Protein AF-A0A2V7XWQ1-F1 (afdb_monomer)

Secondary structure (DSSP, 8-state):
--PPPEEEEEHHHHHHHSTTS--TT-EEESSSTTSPEEEEEEEEPP--SBTTTTBPP--EE--TTTS--SS--PPPP-SS-TTTTHHHHHHHHHHH-TTS--TT---HHHHHHHHHHHHHHHHHHHHHHHHHHHHHHHHHHHHHHHHHHHHTHHHHHHHHHTT--HHHHHHHHHHHHHHHHHHHHHHHHHHHHHHHHHHHHHT--TT--------HHHHHHHHHHHHHHHHHHHHHHHHHHHHHHHHHHHHHHHHHHHHTHHHHHHHHHTT--HHHHHHHHHHHHHHHHHHHHHHHHHHHHHHHHHHHHHTTT-S---HHHHHHHHHHHHHHHHHHHHHHHHHHTT--HHHHTT--

Sequence (356 aa):
MEARPVAVVSRSLADRYWPGRDPIGRRFRLGGEDAPSLTVVGVSGDIIQHWAARKNSPTCYRPYTQDPSRDIGFALRTAGDPESMAAAARLAIAAVDPYQPAYQVRSMRDSISVSTIGLQYAAGIMAVCAALALVLAISGVYGVMSYRVSLRTLEIGVRVALGASAGDVLRLTMGQALRLTGVGLALGGALGLAAAKGLAIAAVDPYQPAYQVRSMRDSISVSTIGLQYAAGIMAVCAALALVLAISGVYGVMSYRVSLRTLEIGVRVALGASAGDVLRLTMGQALRLTGVGLALGGALGLAAAKALSAVLLGRVPFDAATFATATAALAATALVAAYVPARRALAVDPARVLRSE

Mean predicted aligned error: 13.93 Å

Nearest PDB structures (foldseek):
  6m3p-assembly2_B  TM=1.859E-01  e=1.880E+00  Mus musculus
  7rit-assembly1_B  TM=2.506E-01  e=3.975E+00  Acinetobacter baumannii
  8vp5-assembly1_B  TM=1.835E-01  e=3.386E+00  Acetivibrio thermocellus ATCC 27405

Foldseek 3Di:
DDDQAEKEWEPVLCCVPPNPDDQAQDWDADDDPPGHIYGYHYYDYFDCPDPVVSDGDTDMGGPCVNPPDPDDDDDDDDPDDQVVCLVVVQVVVCVVPVPDDPPDSDDPVVVVCVVCVLVVVLVVVVVVLVVLLVVLVVLLLCLVLVVVCVVCVVVVVVCVVVPDDPVNVVCVSVVVSCVVVVVVCVVVVVVVVVVVVVVVVVPDPPDDPPPDPDDPVRVVVVVCVSVVVSVVVVVVSVVSVLVSLLSNLLSVLLVVLVVCLLVLLVCVVVPDDLVNLLCVSLVVLLVVLVVVLVVVLVVVVVVVVVVCVVVVVPDDDDPVVSVVSSVVSSVSSSVSSNVSSVVSVVRHSVVVVPVD

pLDDT: mean 78.04, std 12.33, range [40.12, 94.69]

Radius of gyration: 33.51 Å; Cα contacts (8 Å, |Δi|>4): 217; chains: 1; bounding box: 76×51×93 Å

Solvent-accessible surface area (backbone atoms only — not comparable to full-atom values): 20679 Å² total; per-residue (Å²): 131,88,74,80,54,51,30,34,31,16,45,58,32,40,53,70,78,35,66,97,50,84,53,63,74,40,74,50,61,70,88,53,90,89,29,70,67,29,30,25,76,44,74,43,79,69,54,76,79,40,80,90,72,76,46,64,56,68,43,74,47,64,57,56,93,83,58,76,61,91,84,74,85,88,86,83,87,68,97,64,69,58,68,77,47,44,63,60,52,46,52,56,48,37,73,78,38,73,84,61,80,80,72,85,83,68,41,72,66,54,55,53,47,65,73,42,45,64,59,52,52,52,50,50,53,50,50,52,52,50,51,53,52,49,55,49,49,53,53,42,53,48,45,57,50,52,51,56,50,66,75,37,49,68,61,52,50,54,42,43,74,74,66,50,50,74,64,57,56,47,51,54,54,49,50,53,50,50,52,56,52,50,53,51,49,53,53,50,49,52,52,51,52,50,53,54,49,52,54,54,57,74,68,62,73,94,77,78,79,88,77,79,88,68,54,77,74,56,59,54,50,66,73,40,48,66,57,52,54,51,49,52,52,49,50,54,52,51,52,52,51,49,55,48,49,33,52,42,47,29,43,56,46,40,51,56,49,63,76,37,47,64,64,51,30,52,41,48,70,76,65,51,49,72,64,56,57,39,51,55,50,49,50,52,49,51,53,54,50,49,54,50,50,52,53,49,49,53,52,50,50,52,50,52,52,54,51,23,61,75,55,76,64,75,60,81,86,58,65,65,64,53,50,51,53,51,50,52,53,51,53,45,49,50,58,29,41,45,56,47,44,55,53,63,68,72,60,56,42,77,59,65,74,66,75,117

Structure (mmCIF, N/CA/C/O backbone):
data_AF-A0A2V7XWQ1-F1
#
_entry.id   AF-A0A2V7XWQ1-F1
#
loop_
_atom_site.group_PDB
_atom_site.id
_atom_site.type_symbol
_atom_site.label_atom_id
_atom_site.label_alt_id
_atom_site.label_comp_id
_atom_site.label_asym_id
_atom_site.label_entity_id
_atom_site.label_seq_id
_atom_site.pdbx_PDB_ins_code
_atom_site.Cartn_x
_atom_site.Cartn_y
_atom_site.Cartn_z
_atom_site.occupancy
_atom_site.B_iso_or_equiv
_atom_site.auth_seq_id
_atom_site.auth_comp_id
_atom_site.auth_asym_id
_atom_site.auth_atom_id
_atom_site.pdbx_PDB_model_num
ATOM 1 N N . MET A 1 1 ? 40.129 -0.633 -47.546 1.00 44.25 1 MET A N 1
ATOM 2 C CA . MET A 1 1 ? 40.313 0.687 -46.903 1.00 44.25 1 MET A CA 1
ATOM 3 C C . MET A 1 1 ? 39.845 0.558 -45.467 1.00 44.25 1 MET A C 1
ATOM 5 O O . MET A 1 1 ? 38.664 0.307 -45.269 1.00 44.25 1 MET A O 1
ATOM 9 N N . GLU A 1 2 ? 40.740 0.649 -44.485 1.00 59.16 2 GLU A N 1
ATOM 10 C CA . GLU A 1 2 ? 40.337 0.694 -43.075 1.00 59.16 2 GLU A CA 1
ATOM 11 C C . GLU A 1 2 ? 39.576 1.999 -42.818 1.00 59.16 2 GLU A C 1
ATOM 13 O O . GLU A 1 2 ? 40.103 3.100 -42.992 1.00 59.16 2 GLU A O 1
ATOM 18 N N . ALA A 1 3 ? 38.293 1.881 -42.481 1.00 76.06 3 ALA A N 1
ATOM 19 C CA . ALA A 1 3 ? 37.471 3.024 -42.120 1.00 76.06 3 ALA A CA 1
ATOM 20 C C . ALA A 1 3 ? 37.952 3.598 -40.779 1.00 76.06 3 ALA A C 1
ATOM 22 O O . ALA A 1 3 ? 38.235 2.851 -39.844 1.00 76.06 3 ALA A O 1
ATOM 23 N N . ARG A 1 4 ? 38.023 4.931 -40.666 1.00 82.75 4 ARG A N 1
ATOM 24 C CA . ARG A 1 4 ? 38.414 5.590 -39.409 1.00 82.75 4 ARG A CA 1
ATOM 25 C C . ARG A 1 4 ? 37.446 5.195 -38.278 1.00 82.75 4 ARG A C 1
ATOM 27 O O . ARG A 1 4 ? 36.237 5.255 -38.513 1.00 82.75 4 ARG A O 1
ATOM 34 N N . PRO A 1 5 ? 37.932 4.856 -37.068 1.00 88.12 5 PRO A N 1
ATOM 35 C CA . PRO A 1 5 ? 37.067 4.577 -35.924 1.00 88.12 5 PRO A CA 1
ATOM 36 C C . PRO A 1 5 ? 36.260 5.817 -35.521 1.00 88.12 5 PRO A C 1
ATOM 38 O O . PRO A 1 5 ? 36.828 6.877 -35.227 1.00 88.12 5 PRO A O 1
ATOM 41 N N . VAL A 1 6 ? 34.933 5.700 -35.510 1.00 92.94 6 VAL A N 1
ATOM 42 C CA . VAL A 1 6 ? 34.010 6.812 -35.246 1.00 92.94 6 VAL A CA 1
ATOM 43 C C . VAL A 1 6 ? 32.960 6.448 -34.204 1.00 92.94 6 VAL A C 1
ATOM 45 O O . VAL A 1 6 ? 32.597 5.285 -34.036 1.00 92.94 6 VAL A O 1
ATOM 48 N N . ALA A 1 7 ? 32.450 7.461 -33.508 1.00 92.44 7 ALA A N 1
ATOM 49 C CA . ALA A 1 7 ? 31.359 7.304 -32.557 1.00 92.44 7 ALA A CA 1
ATOM 50 C C . ALA A 1 7 ? 30.407 8.507 -32.572 1.00 92.44 7 ALA A C 1
ATOM 52 O O . ALA A 1 7 ? 30.811 9.649 -32.806 1.00 92.44 7 ALA A O 1
ATOM 53 N N . VAL A 1 8 ? 29.138 8.245 -32.271 1.00 93.44 8 VAL A N 1
ATOM 54 C CA . VAL A 1 8 ? 28.147 9.265 -31.906 1.00 93.44 8 VAL A CA 1
ATOM 55 C C . VAL A 1 8 ? 28.042 9.281 -30.386 1.00 93.44 8 VAL A C 1
ATOM 57 O O . VAL A 1 8 ? 27.969 8.224 -29.766 1.00 93.44 8 VAL A O 1
ATOM 60 N N . VAL A 1 9 ? 28.048 10.453 -29.760 1.00 92.25 9 VAL A N 1
ATOM 61 C CA . VAL A 1 9 ? 28.016 10.574 -28.291 1.00 92.25 9 VAL A CA 1
ATOM 62 C C . VAL A 1 9 ? 26.710 11.193 -27.812 1.00 92.25 9 VAL A C 1
ATOM 64 O O . VAL A 1 9 ? 26.127 12.027 -28.494 1.00 92.25 9 VAL A O 1
ATOM 67 N N . SER A 1 10 ? 26.231 10.809 -26.634 1.00 91.69 10 SER A N 1
ATOM 68 C CA . SER A 1 10 ? 25.073 11.452 -26.005 1.00 91.69 10 SER A CA 1
ATOM 69 C C . SER A 1 10 ? 25.408 12.875 -25.545 1.00 91.69 10 SER A C 1
ATOM 71 O O . SER A 1 10 ? 26.548 13.125 -25.139 1.00 91.69 10 SER A O 1
ATOM 73 N N . ARG A 1 11 ? 24.421 13.777 -25.515 1.00 89.38 11 ARG A N 1
ATOM 74 C CA . ARG A 1 11 ? 24.587 15.160 -25.033 1.00 89.38 11 ARG A CA 1
ATOM 75 C C . AR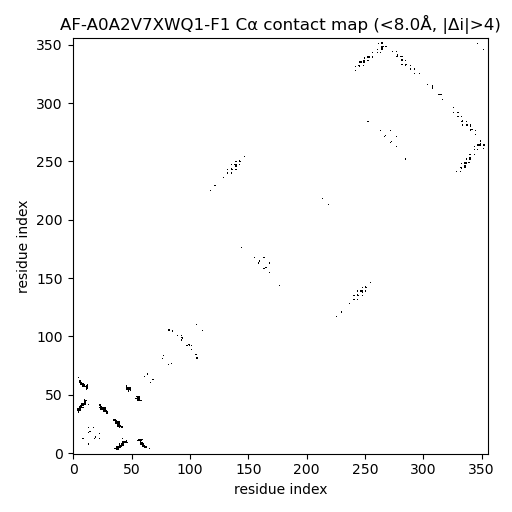G A 1 11 ? 25.214 15.237 -23.634 1.00 89.38 11 ARG A C 1
ATOM 77 O O . ARG A 1 11 ? 26.192 15.949 -23.457 1.00 89.38 11 ARG A O 1
ATOM 84 N N . SER A 1 12 ? 24.761 14.421 -22.686 1.00 87.38 12 SER A N 1
ATOM 85 C CA . SER A 1 12 ? 25.323 14.344 -21.328 1.00 87.38 12 SER A CA 1
ATOM 86 C C . SER A 1 12 ? 26.801 13.940 -21.276 1.00 87.38 12 SER A C 1
ATOM 88 O O . SER A 1 12 ? 27.533 14.376 -20.388 1.00 87.38 12 SER A O 1
ATOM 90 N N . LEU A 1 13 ? 27.266 13.121 -22.226 1.00 87.62 13 LEU A N 1
ATOM 91 C CA . LEU A 1 13 ? 28.685 12.784 -22.365 1.00 87.62 13 LEU A CA 1
ATOM 92 C C . LEU A 1 13 ? 29.461 13.983 -22.911 1.00 87.62 13 LEU A C 1
ATOM 94 O O . LEU A 1 13 ? 30.514 14.321 -22.372 1.00 87.62 13 LEU A O 1
ATOM 98 N N . ALA A 1 14 ? 28.926 14.636 -23.945 1.00 90.44 14 ALA A N 1
ATOM 99 C CA . ALA A 1 14 ? 29.539 15.817 -24.538 1.00 90.44 14 ALA A CA 1
ATOM 100 C C . ALA A 1 14 ? 29.702 16.949 -23.514 1.00 90.44 14 ALA A C 1
ATOM 102 O O . ALA A 1 14 ? 30.811 17.444 -23.333 1.00 90.44 14 ALA A O 1
ATOM 103 N N . ASP A 1 15 ? 28.642 17.272 -22.773 1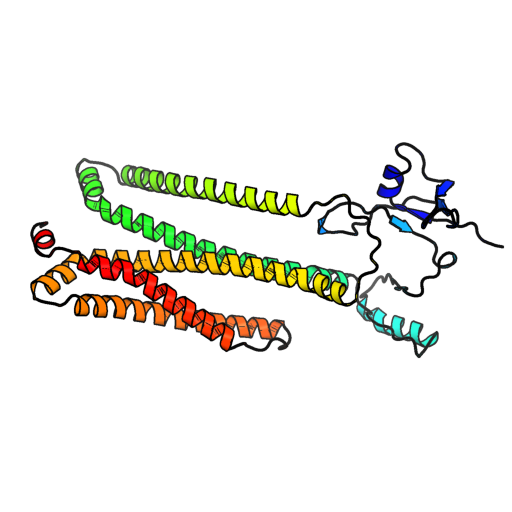.00 89.00 15 ASP A N 1
ATOM 104 C CA . ASP A 1 15 ? 28.647 18.324 -21.752 1.00 89.00 15 ASP A CA 1
ATOM 105 C C . ASP A 1 15 ? 29.628 18.020 -20.611 1.00 89.00 15 ASP A C 1
ATOM 107 O O . ASP A 1 15 ? 30.237 18.925 -20.041 1.00 89.00 15 ASP A O 1
ATOM 111 N N . ARG A 1 16 ? 29.813 16.734 -20.283 1.00 86.81 16 ARG A N 1
ATOM 112 C CA . ARG A 1 16 ? 30.710 16.300 -19.208 1.00 86.81 16 ARG A CA 1
ATOM 113 C C . ARG A 1 16 ? 32.187 16.394 -19.584 1.00 86.81 16 ARG A C 1
ATOM 115 O O . ARG A 1 16 ? 32.991 16.784 -18.742 1.00 86.81 16 ARG A O 1
ATOM 122 N N . TYR A 1 17 ? 32.555 15.988 -20.799 1.00 87.00 17 TYR A N 1
ATOM 123 C CA . TYR A 1 17 ? 33.962 15.878 -21.213 1.00 87.00 17 TYR A CA 1
ATOM 124 C C . TYR A 1 17 ? 34.447 17.046 -22.080 1.00 87.00 17 TYR A C 1
ATOM 126 O O . TYR A 1 17 ? 35.648 17.312 -22.130 1.00 87.00 17 TYR A O 1
ATOM 134 N N . TRP A 1 18 ? 33.534 17.780 -22.718 1.00 91.50 18 TRP A N 1
ATOM 135 C CA . TRP A 1 18 ? 33.829 18.960 -23.533 1.00 91.50 18 TRP A CA 1
ATOM 136 C C . TRP A 1 18 ? 32.889 20.133 -23.192 1.00 91.50 18 TRP A C 1
ATOM 138 O O . TRP A 1 18 ? 32.203 20.648 -24.076 1.00 91.50 18 TRP A O 1
ATOM 148 N N . PRO A 1 19 ? 32.856 20.601 -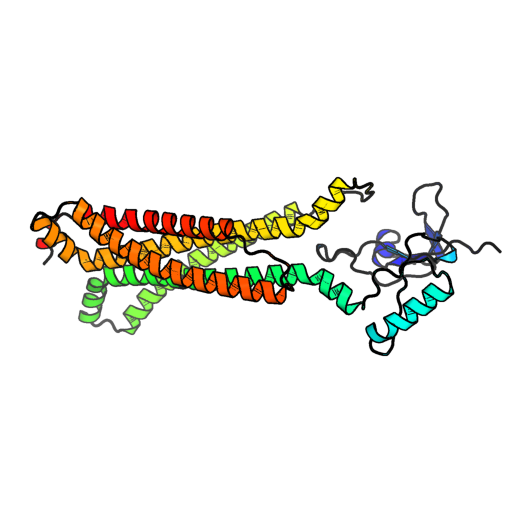21.927 1.00 88.62 19 PRO A N 1
ATOM 149 C CA . PRO A 1 19 ? 31.961 21.681 -21.520 1.00 88.62 19 PRO A CA 1
ATOM 150 C C . PRO A 1 19 ? 32.232 22.960 -22.326 1.00 88.62 19 PRO A C 1
ATOM 152 O O . PRO A 1 19 ? 33.363 23.447 -22.387 1.00 88.62 19 PRO A O 1
ATOM 155 N N . GLY A 1 20 ? 31.186 23.497 -22.961 1.00 86.50 20 GLY A N 1
ATOM 156 C CA . GLY A 1 20 ? 31.249 24.743 -23.735 1.00 86.50 20 GLY A CA 1
ATOM 157 C C . GLY A 1 20 ? 32.072 24.673 -25.028 1.00 86.50 20 GLY A C 1
ATOM 158 O O . GLY A 1 20 ? 32.411 25.718 -25.580 1.00 86.50 20 GLY A O 1
ATOM 159 N N . ARG A 1 21 ? 32.426 23.476 -25.516 1.00 89.06 21 ARG A N 1
ATOM 160 C CA . ARG A 1 21 ? 33.179 23.279 -26.768 1.00 89.06 21 ARG A CA 1
ATOM 161 C C . ARG A 1 21 ? 32.421 22.353 -27.710 1.00 89.06 21 ARG A C 1
ATOM 163 O O . ARG A 1 21 ? 31.719 21.460 -27.253 1.00 89.06 21 ARG A O 1
ATOM 170 N N . ASP A 1 22 ? 32.614 22.532 -29.017 1.00 91.06 22 ASP A N 1
ATOM 171 C CA . ASP A 1 22 ? 32.061 21.607 -30.010 1.00 91.06 22 ASP A CA 1
ATOM 172 C C . ASP A 1 22 ? 32.740 20.224 -29.878 1.00 91.06 22 ASP A C 1
ATOM 174 O O . ASP A 1 22 ? 33.974 20.132 -30.003 1.00 91.06 22 ASP A O 1
ATOM 178 N N . PRO A 1 23 ? 31.978 19.156 -29.571 1.00 90.69 23 PRO A N 1
ATOM 179 C CA . PRO A 1 23 ? 32.517 17.808 -29.461 1.00 90.69 23 PRO A CA 1
ATOM 180 C C . PRO A 1 23 ? 32.821 17.180 -30.828 1.00 90.69 23 PRO A C 1
ATOM 182 O O . PRO A 1 23 ? 33.579 16.214 -30.878 1.00 90.69 23 PRO A O 1
ATOM 185 N N . ILE A 1 24 ? 32.266 17.687 -31.936 1.00 92.81 24 ILE A N 1
ATOM 186 C CA . ILE A 1 24 ? 32.442 17.090 -33.266 1.00 92.81 24 ILE A CA 1
ATOM 187 C C . ILE A 1 24 ? 33.909 17.209 -33.718 1.00 92.81 24 ILE A C 1
ATOM 189 O O . ILE A 1 24 ? 34.577 18.222 -33.530 1.00 92.81 24 ILE A O 1
ATOM 193 N N . GLY A 1 25 ? 34.451 16.125 -34.279 1.00 90.25 25 GLY A N 1
ATOM 194 C CA . GLY A 1 25 ? 35.845 16.020 -34.719 1.00 90.25 25 GLY A CA 1
ATOM 195 C C . GLY A 1 25 ? 36.854 15.769 -33.593 1.00 90.25 25 GLY A C 1
ATOM 196 O O . GLY A 1 25 ? 38.029 15.505 -33.864 1.00 90.25 25 GLY A O 1
ATOM 197 N N . ARG A 1 26 ? 36.430 15.802 -32.323 1.00 90.75 26 ARG A N 1
ATOM 198 C CA . ARG A 1 26 ? 37.295 15.456 -31.189 1.00 90.75 26 ARG A CA 1
ATOM 199 C C . ARG A 1 26 ? 37.525 13.954 -31.116 1.00 90.75 26 ARG A C 1
ATOM 201 O O . ARG A 1 26 ? 36.712 13.152 -31.569 1.00 90.75 26 ARG A O 1
ATOM 208 N N . ARG A 1 27 ? 38.658 13.582 -30.522 1.00 89.69 27 ARG A N 1
ATOM 209 C CA . ARG A 1 27 ? 39.067 12.191 -30.341 1.00 89.69 27 ARG A CA 1
ATOM 210 C C . ARG A 1 27 ? 39.049 11.801 -28.873 1.00 89.69 27 ARG A C 1
ATOM 212 O O . ARG A 1 27 ? 39.459 12.589 -28.025 1.00 89.69 27 ARG A O 1
ATOM 219 N N . PHE A 1 28 ? 38.611 10.582 -28.592 1.00 89.12 28 PHE A N 1
ATOM 220 C CA . PHE A 1 28 ? 38.613 9.995 -27.255 1.00 89.12 28 PHE A CA 1
ATOM 221 C C . PHE A 1 28 ? 38.911 8.492 -27.325 1.00 89.12 28 PHE A C 1
ATOM 223 O O . PHE A 1 28 ? 38.964 7.918 -28.412 1.00 89.12 28 PHE A O 1
ATOM 230 N N . ARG A 1 29 ? 39.164 7.863 -26.175 1.00 86.62 29 ARG A N 1
ATOM 231 C CA . ARG A 1 29 ? 39.448 6.425 -26.052 1.00 86.62 29 ARG A CA 1
ATOM 232 C C . ARG A 1 29 ? 38.487 5.788 -25.051 1.00 86.62 29 ARG A C 1
ATOM 234 O O . ARG A 1 29 ? 38.111 6.425 -24.070 1.00 86.62 29 ARG A O 1
ATOM 241 N N . LEU A 1 30 ? 38.109 4.539 -25.305 1.00 77.06 30 LEU A N 1
ATOM 242 C CA . LEU A 1 30 ? 37.215 3.732 -24.470 1.00 77.06 30 LEU A CA 1
ATOM 243 C C . LEU A 1 30 ? 37.937 2.440 -24.079 1.00 77.06 30 LEU A C 1
ATOM 245 O O . LEU A 1 30 ? 38.151 1.599 -24.942 1.00 77.06 30 LEU A O 1
ATOM 249 N N . GLY A 1 31 ? 38.300 2.282 -22.802 1.00 70.56 31 GLY A N 1
ATOM 250 C CA . GLY A 1 31 ? 38.910 1.044 -22.286 1.00 70.56 31 GLY A CA 1
ATOM 251 C C . GLY A 1 31 ? 40.395 1.112 -21.900 1.00 70.56 31 GLY A C 1
ATOM 252 O O . GLY A 1 31 ? 40.968 0.072 -21.607 1.00 70.56 31 GLY A O 1
ATOM 253 N N . GLY A 1 32 ? 41.014 2.298 -21.863 1.00 73.00 32 GLY A N 1
ATOM 254 C CA . GLY A 1 32 ? 42.408 2.484 -21.422 1.00 73.00 32 GLY A CA 1
ATOM 255 C C . GLY A 1 32 ? 43.295 3.166 -22.469 1.00 73.00 32 GLY A C 1
ATOM 256 O O . GLY A 1 32 ? 42.791 3.690 -23.465 1.00 73.00 32 GLY A O 1
ATOM 257 N N . GLU A 1 33 ? 44.610 3.192 -22.233 1.00 73.62 33 GLU A N 1
ATOM 258 C CA . GLU A 1 33 ? 45.585 3.818 -23.145 1.00 73.62 33 GLU A CA 1
ATOM 259 C C . GLU A 1 33 ? 45.747 3.050 -24.463 1.00 73.62 33 GLU A C 1
ATOM 261 O O . GLU A 1 33 ? 45.863 3.682 -25.516 1.00 73.62 33 GLU A O 1
ATOM 266 N N . ASP A 1 34 ? 45.630 1.721 -24.416 1.00 75.19 34 ASP A N 1
ATOM 267 C CA . ASP A 1 34 ? 45.759 0.825 -25.575 1.00 75.19 34 ASP A CA 1
ATOM 268 C C . ASP A 1 34 ? 44.510 0.794 -26.471 1.00 75.19 34 ASP A C 1
ATOM 270 O O . ASP A 1 34 ? 44.501 0.176 -27.536 1.00 75.19 34 ASP A O 1
ATOM 274 N N . ALA A 1 35 ? 43.430 1.462 -26.059 1.00 79.75 35 ALA A N 1
ATOM 275 C CA . ALA A 1 35 ? 42.186 1.462 -26.809 1.00 79.75 35 ALA A CA 1
ATOM 276 C C . ALA A 1 35 ? 42.279 2.314 -28.093 1.00 79.75 35 ALA A C 1
ATOM 278 O O . ALA A 1 35 ? 42.879 3.401 -28.093 1.00 79.75 35 ALA A O 1
ATOM 279 N N . PRO A 1 36 ? 41.620 1.884 -29.187 1.00 81.50 36 PRO A N 1
ATOM 280 C CA . PRO A 1 36 ? 41.605 2.634 -30.434 1.00 81.50 36 PRO A CA 1
ATOM 281 C C . PRO A 1 36 ? 40.990 4.023 -30.231 1.00 81.50 36 PRO A C 1
ATOM 283 O O . PRO A 1 36 ? 39.987 4.204 -29.536 1.00 81.50 36 PRO A O 1
ATOM 286 N N . SER A 1 37 ? 41.608 5.030 -30.853 1.00 87.94 37 SER A N 1
ATOM 287 C CA . SER A 1 37 ? 41.130 6.409 -30.776 1.00 87.94 37 SER A CA 1
ATOM 288 C C . SER A 1 37 ? 39.904 6.601 -31.670 1.00 87.94 37 SER A C 1
ATOM 290 O O . SER A 1 37 ? 39.988 6.462 -32.888 1.00 87.94 37 SER A O 1
ATOM 292 N N . LEU A 1 38 ? 38.775 6.948 -31.055 1.00 90.88 38 LEU A N 1
ATOM 293 C CA . LEU A 1 38 ? 37.488 7.173 -31.706 1.00 90.88 38 LEU A CA 1
ATOM 294 C C . LEU A 1 38 ? 37.287 8.658 -31.976 1.00 90.88 38 LEU A C 1
ATOM 296 O O . LEU A 1 38 ? 37.510 9.484 -31.091 1.00 90.88 38 LEU A O 1
ATOM 300 N N . THR A 1 39 ? 36.827 8.996 -33.180 1.00 93.25 39 THR A N 1
ATOM 301 C CA . THR A 1 39 ? 36.470 10.374 -33.545 1.00 93.25 39 THR A CA 1
ATOM 302 C C . THR A 1 39 ? 34.970 10.593 -33.389 1.00 93.25 39 THR A C 1
ATOM 304 O O . THR A 1 39 ? 34.165 9.820 -33.910 1.00 93.25 39 THR A O 1
ATOM 307 N N . VAL A 1 40 ? 34.581 11.657 -32.692 1.00 94.00 40 VAL A N 1
ATOM 308 C CA . VAL A 1 40 ? 33.177 12.043 -32.542 1.00 94.00 40 VAL A CA 1
ATOM 309 C C . VAL A 1 40 ? 32.670 12.616 -33.862 1.00 94.00 40 VAL A C 1
ATOM 311 O O . VAL A 1 40 ? 33.191 13.617 -34.348 1.00 94.00 40 VAL A O 1
ATOM 314 N N . VAL A 1 41 ? 31.643 11.997 -34.440 1.00 94.69 41 VAL A N 1
ATOM 315 C CA . VAL A 1 41 ? 31.038 12.437 -35.716 1.00 94.69 41 VAL A CA 1
ATOM 316 C C . VAL A 1 41 ? 29.628 12.995 -35.555 1.00 94.69 41 VAL A C 1
ATOM 318 O O . VAL A 1 41 ? 29.066 13.534 -36.502 1.00 94.69 41 VAL A O 1
ATOM 321 N N . GLY A 1 42 ? 29.052 12.894 -34.358 1.00 92.94 42 GLY A N 1
ATOM 322 C CA . GLY A 1 42 ? 27.732 13.433 -34.073 1.00 92.94 42 GLY A CA 1
ATOM 323 C C . GLY A 1 42 ? 27.373 13.368 -32.596 1.00 92.94 42 GLY A C 1
ATOM 324 O O . GLY A 1 42 ? 28.012 12.661 -31.811 1.00 92.94 42 GLY A O 1
ATOM 325 N N . VAL A 1 43 ? 26.317 14.099 -32.244 1.00 92.81 43 VAL A N 1
ATOM 326 C CA . VAL A 1 43 ? 25.754 14.139 -30.893 1.00 92.81 43 VAL A CA 1
ATOM 327 C C . VAL A 1 43 ? 24.293 13.701 -30.940 1.00 92.81 43 VAL A C 1
ATOM 329 O O . VAL A 1 43 ? 23.500 14.267 -31.690 1.00 92.81 43 VAL A O 1
ATOM 332 N N . SER A 1 44 ? 23.927 12.703 -30.139 1.00 91.94 44 SER A N 1
ATOM 333 C CA . SER A 1 44 ? 22.544 12.252 -29.974 1.00 91.94 44 SER A CA 1
ATOM 334 C C . SER A 1 44 ? 21.899 12.862 -28.728 1.00 91.94 44 SER A C 1
ATOM 336 O O . SER A 1 44 ? 22.579 13.279 -27.786 1.00 91.94 44 SER A O 1
ATOM 338 N N . GLY A 1 45 ? 20.564 12.840 -28.677 1.00 86.44 45 GLY A N 1
ATOM 339 C CA . GLY A 1 45 ? 19.836 13.056 -27.425 1.00 86.44 45 GLY A CA 1
ATOM 340 C C . GLY A 1 45 ? 20.213 12.020 -26.360 1.00 86.44 45 GLY A C 1
ATOM 341 O O . GLY A 1 45 ? 20.717 10.936 -26.677 1.00 86.44 45 GLY A O 1
ATOM 342 N N . ASP A 1 46 ? 19.983 12.371 -25.099 1.00 83.56 46 ASP A N 1
ATOM 343 C CA . ASP A 1 46 ? 20.214 11.471 -23.973 1.00 83.56 46 ASP A CA 1
ATOM 344 C C . ASP A 1 46 ? 19.122 10.402 -23.873 1.00 83.56 46 ASP A C 1
ATOM 346 O O . ASP A 1 46 ? 17.948 10.663 -24.141 1.00 83.56 46 ASP A O 1
ATOM 350 N N . ILE A 1 47 ? 19.514 9.202 -23.441 1.00 73.94 47 ILE A N 1
ATOM 351 C CA . ILE A 1 47 ? 18.592 8.109 -23.130 1.00 73.94 47 ILE A CA 1
ATOM 352 C C . ILE A 1 47 ? 18.638 7.850 -21.627 1.00 73.94 47 ILE A C 1
ATOM 354 O O . ILE A 1 47 ? 19.706 7.772 -21.016 1.00 73.94 47 ILE A O 1
ATOM 358 N N . ILE A 1 48 ? 17.462 7.688 -21.026 1.00 65.81 48 ILE A N 1
ATOM 359 C CA . ILE A 1 48 ? 17.333 7.326 -19.616 1.00 65.81 48 ILE A CA 1
ATOM 360 C C . ILE A 1 48 ? 17.627 5.829 -19.485 1.00 65.81 48 ILE A C 1
ATOM 362 O O . ILE A 1 48 ? 16.750 4.995 -19.690 1.00 65.81 48 ILE A O 1
ATOM 366 N N . GLN A 1 49 ? 18.867 5.482 -19.144 1.00 60.22 49 GLN A N 1
ATOM 367 C CA . GLN A 1 49 ? 19.253 4.092 -18.867 1.00 60.22 49 GLN A CA 1
ATOM 368 C C . GLN A 1 49 ? 18.888 3.646 -17.445 1.00 60.22 49 GLN A C 1
ATOM 370 O O . GLN A 1 49 ? 18.673 2.458 -17.205 1.00 60.22 49 GLN A O 1
ATOM 375 N N . HIS A 1 50 ? 18.810 4.572 -16.486 1.00 59.94 50 HIS A N 1
ATOM 376 C CA . HIS A 1 50 ? 18.445 4.280 -15.098 1.00 59.94 50 HIS A CA 1
ATOM 377 C C . HIS A 1 50 ? 17.216 5.087 -14.690 1.00 59.94 50 HIS A C 1
ATOM 379 O O . HIS A 1 50 ? 17.303 6.247 -14.284 1.00 59.94 50 HIS A O 1
ATOM 385 N N . TRP A 1 51 ? 16.055 4.439 -14.790 1.00 54.16 51 TRP A N 1
ATOM 386 C CA . TRP A 1 51 ? 14.751 5.039 -14.506 1.00 54.16 51 TRP A CA 1
ATOM 387 C C . TRP A 1 51 ? 14.643 5.584 -13.072 1.00 54.16 51 TRP A C 1
ATOM 389 O O . TRP A 1 51 ? 14.026 6.628 -12.869 1.00 54.16 51 TRP A O 1
ATOM 399 N N . ALA A 1 52 ? 15.286 4.929 -12.098 1.00 52.59 52 ALA A N 1
ATOM 400 C CA . ALA A 1 52 ? 15.240 5.317 -10.688 1.00 52.59 52 ALA A CA 1
ATOM 401 C C . ALA A 1 52 ? 16.026 6.607 -10.387 1.00 52.59 52 ALA A C 1
ATOM 403 O O . ALA A 1 52 ? 15.609 7.399 -9.549 1.00 52.59 52 ALA A O 1
ATOM 404 N N . ALA A 1 53 ? 17.135 6.847 -11.092 1.00 57.84 53 ALA A N 1
ATOM 405 C CA . ALA A 1 53 ? 17.996 8.004 -10.846 1.00 57.84 53 ALA A CA 1
ATOM 406 C C . ALA A 1 53 ? 17.629 9.232 -11.698 1.00 57.84 53 ALA A C 1
ATOM 408 O O . ALA A 1 53 ? 18.157 10.311 -11.439 1.00 57.84 53 ALA A O 1
ATOM 409 N N . ARG A 1 54 ? 16.785 9.074 -12.739 1.00 57.28 54 ARG A N 1
ATOM 410 C CA . ARG A 1 54 ? 16.472 10.110 -13.757 1.00 57.28 54 ARG A CA 1
ATOM 411 C C . ARG A 1 54 ? 17.707 10.879 -14.258 1.00 57.28 54 ARG A C 1
ATOM 413 O O . ARG A 1 54 ? 17.608 12.023 -14.694 1.00 57.28 54 ARG A O 1
ATOM 420 N N . LYS A 1 55 ? 18.880 10.253 -14.188 1.00 62.59 55 LYS A N 1
ATOM 421 C CA . LYS A 1 55 ? 20.151 10.849 -14.577 1.00 62.59 55 LYS A CA 1
ATOM 422 C C . LYS A 1 55 ? 20.535 10.277 -15.928 1.00 62.59 55 LYS A C 1
ATOM 424 O O . LYS A 1 55 ? 20.468 9.065 -16.131 1.00 62.59 55 LYS A O 1
ATOM 429 N N . ASN A 1 56 ? 20.917 11.160 -16.839 1.00 67.81 56 ASN A N 1
ATOM 430 C CA . ASN A 1 56 ? 21.399 10.760 -18.150 1.00 67.81 56 ASN A CA 1
ATOM 431 C C . ASN A 1 56 ? 22.752 10.068 -17.970 1.00 67.81 56 ASN A C 1
ATOM 433 O O . ASN A 1 56 ? 23.673 10.632 -17.370 1.00 67.81 56 ASN A O 1
ATOM 437 N N . SER A 1 57 ? 22.844 8.827 -18.440 1.00 68.94 57 SER A N 1
ATOM 438 C CA . SER A 1 57 ? 24.097 8.081 -18.441 1.00 68.94 57 SER A CA 1
ATOM 439 C C . SER A 1 57 ? 24.914 8.503 -19.662 1.00 68.94 57 SER A C 1
ATOM 441 O O . SER A 1 57 ? 24.397 8.407 -20.780 1.00 68.94 57 SER A O 1
ATOM 443 N N . PRO A 1 58 ? 26.178 8.934 -19.488 1.00 81.56 58 PRO A N 1
ATOM 444 C CA . PRO A 1 58 ? 27.065 9.207 -20.611 1.00 81.56 58 PRO A CA 1
ATOM 445 C C . PRO A 1 58 ? 27.160 7.970 -21.509 1.00 81.56 58 PRO A C 1
ATOM 447 O O . PRO A 1 58 ? 27.664 6.932 -21.087 1.00 81.56 58 PRO A O 1
ATOM 450 N N . THR A 1 59 ? 26.651 8.075 -22.735 1.00 84.19 59 THR A N 1
ATOM 451 C CA . THR A 1 59 ? 26.532 6.956 -23.676 1.00 84.19 59 THR A CA 1
ATOM 452 C C . THR A 1 59 ? 27.251 7.290 -24.980 1.00 84.19 59 THR A C 1
ATOM 454 O O . THR A 1 59 ? 27.253 8.437 -25.430 1.00 84.19 59 THR A O 1
ATOM 457 N N . CYS A 1 60 ? 27.850 6.285 -25.613 1.00 88.12 60 CYS A N 1
ATOM 458 C CA . CYS A 1 60 ? 28.388 6.393 -26.965 1.00 88.12 60 CYS A CA 1
ATOM 459 C C . CYS A 1 60 ? 27.820 5.276 -27.846 1.00 88.12 60 CYS A C 1
ATOM 461 O O . CYS A 1 60 ? 27.578 4.165 -27.374 1.00 88.12 60 CYS A O 1
ATOM 463 N N . TYR A 1 61 ? 27.623 5.577 -29.123 1.00 89.25 61 TYR A N 1
ATOM 464 C CA . TYR A 1 61 ? 27.140 4.662 -30.145 1.00 89.25 61 TYR A CA 1
ATOM 465 C C . TYR A 1 61 ? 28.245 4.467 -31.170 1.00 89.25 61 TYR A C 1
ATOM 467 O O . TYR A 1 61 ? 28.787 5.439 -31.703 1.00 89.25 61 TYR A O 1
ATOM 475 N N . ARG A 1 62 ? 28.572 3.208 -31.445 1.00 89.62 62 ARG A N 1
ATOM 476 C CA . ARG A 1 62 ? 29.593 2.820 -32.416 1.00 89.62 62 ARG A CA 1
ATOM 477 C C . ARG A 1 62 ? 28.937 2.051 -33.561 1.00 89.62 62 ARG A C 1
ATOM 479 O O . ARG A 1 62 ? 27.983 1.311 -33.310 1.00 89.62 62 ARG A O 1
ATOM 486 N N . PRO A 1 63 ? 29.409 2.213 -34.807 1.00 89.44 63 PRO A N 1
ATOM 487 C CA . PRO A 1 63 ? 28.954 1.376 -35.906 1.00 89.44 63 PRO A CA 1
ATOM 488 C C . PRO A 1 63 ? 29.278 -0.095 -35.629 1.00 89.44 63 PRO A C 1
ATOM 490 O O . PRO A 1 63 ? 30.412 -0.422 -35.283 1.00 89.44 63 PRO A O 1
ATOM 493 N N . TYR A 1 64 ? 28.307 -0.984 -35.845 1.00 86.00 64 TYR A N 1
ATOM 494 C CA . TYR A 1 64 ? 28.490 -2.428 -35.651 1.00 86.00 64 TYR A CA 1
ATOM 495 C C . TYR A 1 64 ? 29.662 -2.997 -36.468 1.00 86.00 64 TYR A C 1
ATOM 497 O O . TYR A 1 64 ? 30.383 -3.871 -36.007 1.00 86.00 64 TYR A O 1
ATOM 505 N N . THR A 1 65 ? 29.905 -2.456 -37.663 1.00 87.44 65 THR A N 1
ATOM 506 C CA . THR A 1 65 ? 31.012 -2.875 -38.534 1.00 87.44 65 THR A CA 1
ATOM 507 C C . THR A 1 65 ? 32.401 -2.549 -37.979 1.00 87.44 65 THR A C 1
ATOM 509 O O . THR A 1 65 ? 33.376 -3.130 -38.441 1.00 87.44 65 THR A O 1
ATOM 512 N N . GLN A 1 66 ? 32.508 -1.624 -37.018 1.00 86.00 66 GLN A N 1
ATOM 513 C CA . GLN A 1 66 ? 33.771 -1.240 -36.373 1.00 86.00 66 GLN A CA 1
ATOM 514 C C . GLN A 1 66 ? 33.960 -1.898 -35.003 1.00 86.00 66 GLN A C 1
ATOM 516 O O . GLN A 1 66 ? 35.087 -2.004 -34.531 1.00 86.00 66 GLN A O 1
ATOM 521 N N . ASP A 1 67 ? 32.868 -2.321 -34.369 1.00 83.19 67 ASP A N 1
ATOM 522 C CA . ASP A 1 67 ? 32.876 -3.026 -33.091 1.00 83.19 67 ASP A CA 1
ATOM 523 C C . ASP A 1 67 ? 31.805 -4.125 -33.086 1.00 83.19 67 ASP A C 1
ATOM 525 O O . ASP A 1 67 ? 30.706 -3.938 -32.552 1.00 83.19 67 ASP A O 1
ATOM 529 N N . PRO A 1 68 ? 32.079 -5.263 -33.742 1.00 82.44 68 PRO A N 1
ATOM 530 C CA . PRO A 1 68 ? 31.122 -6.351 -33.801 1.00 82.44 68 PRO A CA 1
ATOM 531 C C . PRO A 1 68 ? 31.006 -7.026 -32.428 1.00 82.44 68 PRO A C 1
ATOM 533 O O . PRO A 1 68 ? 31.938 -7.669 -31.946 1.00 82.44 68 PRO A O 1
ATOM 536 N N . SER A 1 69 ? 29.830 -6.910 -31.810 1.00 78.56 69 SER A N 1
ATOM 537 C CA . SER A 1 69 ? 29.462 -7.661 -30.605 1.00 78.56 69 SER A CA 1
ATOM 538 C C . SER A 1 69 ? 28.814 -8.997 -30.976 1.00 78.56 69 SER A C 1
ATOM 540 O O . SER A 1 69 ? 28.033 -9.070 -31.929 1.00 78.56 69 SER A O 1
ATOM 542 N N . ARG A 1 70 ? 29.108 -10.047 -30.197 1.00 73.62 70 ARG A N 1
ATOM 543 C CA . ARG A 1 70 ? 28.415 -11.347 -30.286 1.00 73.62 70 ARG A CA 1
ATOM 544 C C . ARG A 1 70 ? 27.012 -11.297 -29.675 1.00 73.62 70 ARG A C 1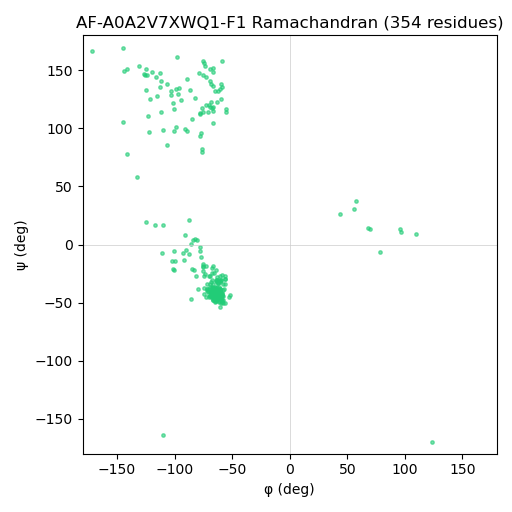
ATOM 546 O O . ARG A 1 70 ? 26.135 -12.024 -30.123 1.00 73.62 70 ARG A O 1
ATOM 553 N N . ASP A 1 71 ? 26.796 -10.404 -28.710 1.00 71.44 71 ASP A N 1
ATOM 554 C CA . ASP A 1 71 ? 25.473 -10.075 -28.183 1.00 71.44 71 ASP A CA 1
ATOM 555 C C . ASP A 1 71 ? 24.879 -8.938 -29.018 1.00 71.44 71 ASP A C 1
ATOM 557 O O . ASP A 1 71 ? 25.210 -7.765 -28.812 1.00 71.44 71 ASP A O 1
ATOM 561 N N . ILE A 1 72 ? 24.027 -9.285 -29.987 1.00 74.69 72 ILE A N 1
ATOM 562 C CA . ILE A 1 72 ? 23.313 -8.325 -30.834 1.00 74.69 72 ILE A CA 1
ATOM 563 C C . ILE A 1 72 ? 21.805 -8.555 -30.779 1.00 74.69 72 ILE A C 1
ATOM 565 O O . ILE A 1 72 ? 21.312 -9.672 -30.908 1.00 74.69 72 ILE A O 1
ATOM 569 N N . GLY A 1 73 ? 21.066 -7.463 -30.591 1.00 80.94 73 GLY A N 1
ATOM 570 C CA . GLY A 1 73 ? 19.618 -7.425 -30.748 1.00 80.94 73 GLY A CA 1
ATOM 571 C C . GLY A 1 73 ? 19.250 -6.688 -32.029 1.00 80.94 73 GLY A C 1
ATOM 572 O O . GLY A 1 73 ? 19.820 -5.639 -32.332 1.00 80.94 73 GLY A O 1
ATOM 573 N N . PHE A 1 74 ? 18.271 -7.208 -32.764 1.00 82.69 74 PHE A N 1
ATOM 574 C CA . PHE A 1 74 ? 17.709 -6.520 -33.923 1.00 82.69 74 PHE A CA 1
ATOM 575 C C . PHE A 1 74 ? 16.470 -5.730 -33.508 1.00 82.69 74 PHE A C 1
ATOM 577 O O . PHE A 1 74 ? 15.519 -6.285 -32.959 1.00 82.69 74 PHE A O 1
ATOM 584 N N . ALA A 1 75 ? 16.470 -4.429 -33.792 1.00 86.25 75 ALA A N 1
ATOM 585 C CA . ALA A 1 75 ? 15.299 -3.580 -33.630 1.00 86.25 75 ALA A CA 1
ATOM 586 C C . ALA A 1 75 ? 14.632 -3.376 -34.993 1.00 86.25 75 ALA A C 1
ATOM 588 O O . ALA A 1 75 ? 15.221 -2.779 -35.894 1.00 86.25 75 ALA A O 1
ATOM 589 N N . LEU A 1 76 ? 13.396 -3.854 -35.139 1.00 85.81 76 LEU A N 1
ATOM 590 C CA . LEU A 1 76 ? 12.592 -3.651 -36.340 1.00 85.81 76 LEU A CA 1
ATOM 591 C C . LEU A 1 76 ? 11.547 -2.568 -36.070 1.00 85.81 76 LEU A C 1
ATOM 593 O O . LEU A 1 76 ? 10.802 -2.637 -35.093 1.00 85.81 76 LEU A O 1
ATOM 597 N N . ARG A 1 77 ? 11.484 -1.562 -36.945 1.00 88.50 77 ARG A N 1
ATOM 598 C CA . ARG A 1 77 ? 10.427 -0.546 -36.933 1.00 88.50 77 ARG A CA 1
ATOM 599 C C . ARG A 1 77 ? 9.410 -0.886 -38.015 1.00 88.50 77 ARG A C 1
ATOM 601 O O . ARG A 1 77 ? 9.763 -0.952 -39.187 1.00 88.50 77 ARG A O 1
ATOM 608 N N . THR A 1 78 ? 8.157 -1.061 -37.618 1.00 88.19 78 THR A N 1
ATOM 609 C CA . THR A 1 78 ? 7.049 -1.456 -38.496 1.00 88.19 78 THR A CA 1
ATOM 610 C C . THR A 1 78 ? 5.971 -0.372 -38.490 1.00 88.19 78 THR A C 1
ATOM 612 O O . THR A 1 78 ? 5.801 0.325 -37.490 1.00 88.19 78 THR A O 1
ATOM 615 N N . ALA A 1 79 ? 5.253 -0.199 -39.604 1.00 85.69 79 ALA A N 1
ATOM 616 C CA . ALA A 1 79 ? 4.135 0.751 -39.690 1.00 85.69 79 ALA A CA 1
ATOM 617 C C . ALA A 1 79 ? 2.800 0.161 -39.184 1.00 85.69 79 ALA A C 1
ATOM 619 O O . ALA A 1 79 ? 1.898 0.914 -38.831 1.00 85.69 79 ALA A O 1
ATOM 620 N N . GLY A 1 80 ? 2.684 -1.173 -39.142 1.00 84.50 80 GLY A N 1
ATOM 621 C CA . GLY A 1 80 ? 1.526 -1.909 -38.624 1.00 84.50 80 GLY A CA 1
ATOM 622 C C . GLY A 1 80 ? 1.817 -2.641 -37.312 1.00 84.50 80 GLY A C 1
ATOM 623 O O . GLY A 1 80 ? 2.825 -2.370 -36.654 1.00 84.50 80 GLY A O 1
ATOM 624 N N . ASP A 1 81 ? 0.938 -3.582 -36.959 1.00 83.75 81 ASP A N 1
ATOM 625 C CA . ASP A 1 81 ? 1.046 -4.385 -35.738 1.00 83.75 81 ASP A CA 1
ATOM 626 C C . ASP A 1 81 ? 2.409 -5.113 -35.645 1.00 83.75 81 ASP A C 1
ATOM 628 O O . ASP A 1 81 ? 2.712 -5.949 -36.504 1.00 83.75 81 ASP A O 1
ATOM 632 N N . PRO A 1 82 ? 3.251 -4.813 -34.635 1.00 82.88 82 PRO A N 1
ATOM 633 C CA . PRO A 1 82 ? 4.575 -5.417 -34.498 1.00 82.88 82 PRO A CA 1
ATOM 634 C C . PRO A 1 82 ? 4.544 -6.939 -34.325 1.00 82.88 82 PRO A C 1
ATOM 636 O O . PRO A 1 82 ? 5.483 -7.613 -34.751 1.00 82.88 82 PRO A O 1
ATOM 639 N N . GLU A 1 83 ? 3.486 -7.490 -33.720 1.00 82.94 83 GLU A N 1
ATOM 640 C CA . GLU A 1 83 ? 3.375 -8.937 -33.504 1.00 82.94 83 GLU A CA 1
ATOM 641 C C . GLU A 1 83 ? 3.170 -9.694 -34.819 1.00 82.94 83 GLU A C 1
ATOM 643 O O . GLU A 1 83 ? 3.789 -10.741 -35.029 1.00 82.94 83 GLU A O 1
ATOM 648 N N . SER A 1 84 ? 2.410 -9.119 -35.755 1.00 86.00 84 SER A N 1
ATOM 649 C CA . SER A 1 84 ? 2.222 -9.684 -37.099 1.00 86.00 84 SER A CA 1
ATOM 650 C C . SER A 1 84 ? 3.533 -9.870 -37.883 1.00 86.00 84 SER A C 1
ATOM 652 O O . SER A 1 84 ? 3.643 -10.766 -38.721 1.00 86.00 84 SER A O 1
ATOM 654 N N . MET A 1 85 ? 4.566 -9.075 -37.580 1.00 86.19 85 MET A N 1
ATOM 655 C CA . MET A 1 85 ? 5.877 -9.137 -38.239 1.00 86.19 85 MET A CA 1
ATOM 656 C C . MET A 1 85 ? 6.839 -10.138 -37.590 1.00 86.19 85 MET A C 1
ATOM 658 O O . MET A 1 85 ? 7.888 -10.441 -38.162 1.00 86.19 85 MET A O 1
ATOM 662 N N . ALA A 1 86 ? 6.487 -10.707 -36.434 1.00 83.25 86 ALA A N 1
ATOM 663 C CA . ALA A 1 86 ? 7.345 -11.643 -35.716 1.00 83.25 86 ALA A CA 1
ATOM 664 C C . ALA A 1 86 ? 7.644 -12.910 -36.533 1.00 83.25 86 ALA A C 1
ATOM 666 O O . ALA A 1 86 ? 8.784 -13.371 -36.564 1.00 83.25 86 ALA A O 1
ATOM 667 N N . ALA A 1 87 ? 6.637 -13.473 -37.208 1.00 85.00 87 ALA A N 1
ATOM 668 C CA . ALA A 1 87 ? 6.809 -14.671 -38.031 1.00 85.00 87 ALA A CA 1
ATOM 669 C C . ALA A 1 87 ? 7.735 -14.409 -39.229 1.00 85.00 87 ALA A C 1
ATOM 671 O O . ALA A 1 87 ? 8.672 -15.172 -39.459 1.00 85.00 87 ALA A O 1
ATOM 672 N N . ALA A 1 88 ? 7.524 -13.293 -39.933 1.00 86.44 88 ALA A N 1
ATOM 673 C CA . ALA A 1 88 ? 8.359 -12.887 -41.060 1.00 86.44 88 ALA A CA 1
ATOM 674 C C . ALA A 1 88 ? 9.818 -12.642 -40.636 1.00 86.44 88 ALA A C 1
ATOM 676 O O . ALA A 1 88 ? 10.740 -13.118 -41.294 1.00 86.44 88 ALA A O 1
ATOM 677 N N . ALA A 1 89 ? 10.034 -11.976 -39.497 1.00 85.94 89 ALA A N 1
ATOM 678 C CA . ALA A 1 89 ? 11.372 -11.757 -38.952 1.00 85.94 89 ALA A CA 1
ATOM 679 C C . ALA A 1 89 ? 12.079 -13.076 -38.588 1.00 85.94 89 ALA A C 1
ATOM 681 O O . ALA A 1 89 ? 13.254 -13.247 -38.904 1.00 85.94 89 ALA A O 1
ATOM 682 N N . ARG A 1 90 ? 11.369 -14.038 -37.976 1.00 84.44 90 ARG A N 1
ATOM 683 C CA . ARG A 1 90 ? 11.930 -15.368 -37.666 1.00 84.44 90 ARG A CA 1
ATOM 684 C C . ARG A 1 90 ? 12.330 -16.132 -38.923 1.00 84.44 90 ARG A C 1
ATOM 686 O O . ARG A 1 90 ? 13.403 -16.721 -38.940 1.00 84.44 90 ARG A O 1
ATOM 693 N N . LEU A 1 91 ? 11.495 -16.101 -39.963 1.00 87.38 91 LEU A N 1
ATOM 694 C CA . LEU A 1 91 ? 11.808 -16.741 -41.242 1.00 87.38 91 LEU A CA 1
ATOM 695 C C . LEU A 1 91 ? 13.037 -16.109 -41.906 1.00 87.38 91 LEU A C 1
ATOM 697 O O . LEU A 1 91 ? 13.884 -16.834 -42.415 1.00 87.38 91 LEU A O 1
ATOM 701 N N . ALA A 1 92 ? 13.173 -14.781 -41.851 1.00 87.88 92 ALA A N 1
ATOM 702 C CA . ALA A 1 92 ? 14.346 -14.089 -42.382 1.00 87.88 92 ALA A CA 1
ATOM 703 C C . ALA A 1 92 ? 15.642 -14.467 -41.643 1.00 87.88 92 ALA A C 1
ATOM 705 O O . ALA A 1 92 ? 16.674 -14.649 -42.282 1.00 87.88 92 ALA A O 1
ATOM 706 N N . ILE A 1 93 ? 15.592 -14.633 -40.316 1.00 86.19 93 ILE A N 1
ATOM 707 C CA . ILE A 1 93 ? 16.738 -15.109 -39.522 1.00 86.19 93 ILE A CA 1
ATOM 708 C C . ILE A 1 93 ? 17.069 -16.562 -39.883 1.00 86.19 93 ILE A C 1
ATOM 710 O O . ILE A 1 93 ? 18.221 -16.871 -40.174 1.00 86.19 93 ILE A O 1
ATOM 714 N N . ALA A 1 94 ? 16.054 -17.431 -39.933 1.00 86.69 94 ALA A N 1
ATOM 715 C CA . ALA A 1 94 ? 16.224 -18.846 -40.258 1.00 86.69 94 ALA A CA 1
ATOM 716 C C . ALA A 1 94 ? 16.762 -19.079 -41.681 1.00 86.69 94 ALA A C 1
ATOM 718 O O . ALA A 1 94 ? 17.426 -20.080 -41.925 1.00 86.69 94 ALA A O 1
ATOM 719 N N . ALA A 1 95 ? 16.498 -18.162 -42.618 1.00 91.31 95 ALA A N 1
ATOM 720 C CA . ALA A 1 95 ? 17.048 -18.219 -43.971 1.00 91.31 95 ALA A CA 1
ATOM 721 C C . ALA A 1 95 ? 18.564 -17.952 -44.018 1.00 91.31 95 ALA A C 1
ATOM 723 O O . ALA A 1 95 ? 19.232 -18.425 -44.934 1.00 91.31 95 ALA A O 1
ATOM 724 N N . VAL A 1 96 ? 19.100 -17.195 -43.055 1.00 89.19 96 VAL A N 1
ATOM 725 C CA . VAL A 1 96 ? 20.543 -16.938 -42.926 1.00 89.19 96 VAL A CA 1
ATOM 726 C C . VAL A 1 96 ? 21.216 -18.058 -42.135 1.00 89.19 96 VAL A C 1
ATOM 728 O O . VAL A 1 96 ? 22.244 -18.573 -42.566 1.00 89.19 96 VAL A O 1
ATOM 731 N N . ASP A 1 97 ? 20.630 -18.440 -40.999 1.00 87.75 97 ASP A N 1
ATOM 732 C CA . ASP A 1 97 ? 21.106 -19.536 -40.154 1.00 87.75 97 ASP A CA 1
ATOM 733 C C . ASP A 1 97 ? 19.914 -20.283 -39.516 1.00 87.75 97 ASP A C 1
ATOM 735 O O . ASP A 1 97 ? 19.297 -19.776 -38.572 1.00 87.75 97 ASP A O 1
ATOM 739 N N . PRO A 1 98 ? 19.583 -21.498 -39.996 1.00 85.31 98 PRO A N 1
ATOM 740 C CA . PRO A 1 98 ? 18.490 -22.306 -39.456 1.00 85.31 98 PRO A CA 1
ATOM 741 C C . PRO A 1 98 ? 18.683 -22.753 -38.001 1.00 85.31 98 PRO A C 1
ATOM 743 O O . PRO A 1 98 ? 17.702 -23.089 -37.335 1.00 85.31 98 PRO A O 1
ATOM 746 N N . TYR A 1 99 ? 19.924 -22.792 -37.508 1.00 84.69 99 TYR A N 1
ATOM 747 C CA . TYR A 1 99 ? 20.244 -23.234 -36.150 1.00 84.69 99 TYR A CA 1
ATOM 748 C C . TYR A 1 99 ? 20.292 -22.081 -35.147 1.00 84.69 99 TYR A C 1
ATOM 750 O O . TYR A 1 99 ? 20.370 -22.338 -33.945 1.00 84.69 99 TYR A O 1
ATOM 758 N N . GLN A 1 100 ? 20.200 -20.827 -35.601 1.00 80.50 100 GLN A N 1
ATOM 759 C CA . GLN A 1 100 ? 20.181 -19.664 -34.723 1.00 80.50 100 GLN A CA 1
ATOM 760 C C . GLN A 1 100 ? 18.787 -19.492 -34.088 1.00 80.50 100 GLN A C 1
ATOM 762 O O . GLN A 1 100 ? 17.820 -19.140 -34.772 1.00 80.50 100 GLN A O 1
ATOM 767 N N . PRO A 1 101 ? 18.634 -19.679 -32.763 1.00 74.81 101 PRO A N 1
ATOM 768 C CA . PRO A 1 101 ? 17.345 -19.499 -32.117 1.00 74.81 101 PRO A CA 1
ATOM 769 C C . PRO A 1 101 ? 16.968 -18.013 -32.101 1.00 74.81 101 PRO A C 1
ATOM 771 O O . PRO A 1 101 ? 17.643 -17.188 -31.487 1.00 74.81 101 PRO A O 1
ATOM 774 N N . ALA A 1 102 ? 15.841 -17.663 -32.720 1.00 71.69 102 ALA A N 1
ATOM 775 C CA . ALA A 1 102 ? 15.236 -16.342 -32.574 1.00 71.69 102 ALA A CA 1
ATOM 776 C C . ALA A 1 102 ? 14.529 -16.233 -31.208 1.00 71.69 102 ALA A C 1
ATOM 778 O O . ALA A 1 102 ? 13.309 -16.398 -31.092 1.00 71.69 102 ALA A O 1
ATOM 779 N N . TYR A 1 103 ? 15.307 -15.997 -30.151 1.00 65.25 103 TYR A N 1
ATOM 780 C CA . TYR A 1 103 ? 14.789 -15.804 -28.798 1.00 65.25 103 TYR A CA 1
ATOM 781 C C . TYR A 1 103 ? 14.224 -14.383 -28.609 1.00 65.25 103 TYR A C 1
ATOM 783 O O . TYR A 1 103 ? 14.690 -13.421 -29.207 1.00 65.25 103 TYR A O 1
ATOM 791 N N . GLN A 1 104 ? 13.193 -14.246 -27.766 1.00 64.25 104 GLN A N 1
ATOM 792 C CA . GLN A 1 104 ? 12.627 -12.954 -27.327 1.00 64.25 104 GLN A CA 1
ATOM 793 C C . GLN A 1 104 ? 12.112 -11.998 -28.425 1.00 64.25 104 GLN A C 1
ATOM 795 O O . GLN A 1 104 ? 12.175 -10.781 -28.270 1.00 64.25 104 GLN A O 1
ATOM 800 N N . VAL A 1 105 ? 11.501 -12.514 -29.493 1.00 74.31 105 VAL A N 1
ATOM 801 C CA . VAL A 1 105 ? 10.737 -11.656 -30.418 1.00 74.31 105 VAL A CA 1
ATOM 802 C C . VAL A 1 105 ? 9.503 -11.109 -29.690 1.00 74.31 105 VAL A C 1
ATOM 804 O O . VAL A 1 105 ? 8.560 -11.857 -29.429 1.00 74.31 105 VAL A O 1
ATOM 807 N N . ARG A 1 106 ? 9.536 -9.829 -29.308 1.00 79.00 106 ARG A N 1
ATOM 808 C CA . ARG A 1 106 ? 8.468 -9.128 -28.579 1.00 79.00 106 ARG A CA 1
ATOM 809 C C . ARG A 1 106 ? 8.330 -7.703 -29.086 1.00 79.00 106 ARG A C 1
ATOM 811 O O . ARG A 1 106 ? 9.314 -7.098 -29.513 1.00 79.00 106 ARG A O 1
ATOM 818 N N . SER A 1 107 ? 7.123 -7.152 -28.997 1.00 84.56 107 SER A N 1
ATOM 819 C CA . SER A 1 107 ? 6.921 -5.740 -29.296 1.00 84.56 107 SER A CA 1
ATOM 820 C C . SER A 1 107 ? 7.629 -4.872 -28.246 1.00 84.56 107 SER A C 1
ATOM 822 O O . SER A 1 107 ? 7.783 -5.255 -27.081 1.00 84.56 107 SER A O 1
ATOM 824 N N . MET A 1 108 ? 8.047 -3.661 -28.631 1.00 80.06 108 MET A N 1
ATOM 825 C CA . MET A 1 108 ? 8.607 -2.709 -27.661 1.00 80.06 108 MET A CA 1
ATOM 826 C C . MET A 1 108 ? 7.585 -2.372 -26.562 1.00 80.06 108 MET A C 1
ATOM 828 O O . MET A 1 108 ? 7.960 -2.133 -25.416 1.00 80.06 108 MET A O 1
ATOM 832 N N . ARG A 1 109 ? 6.286 -2.404 -26.893 1.00 78.31 109 ARG A N 1
ATOM 833 C CA . ARG A 1 109 ? 5.190 -2.172 -25.948 1.00 78.31 109 ARG A CA 1
ATOM 834 C C . ARG A 1 109 ? 5.139 -3.259 -24.875 1.00 78.31 109 ARG A C 1
ATOM 836 O O . ARG A 1 109 ? 5.068 -2.923 -23.695 1.00 78.31 109 ARG A O 1
ATOM 843 N N . ASP A 1 110 ? 5.263 -4.526 -25.265 1.00 75.56 110 ASP A N 1
ATOM 844 C CA . ASP A 1 110 ? 5.268 -5.644 -24.318 1.00 75.56 110 ASP A CA 1
ATOM 845 C C . ASP A 1 110 ? 6.517 -5.634 -23.453 1.00 75.56 110 ASP A C 1
ATOM 847 O O . ASP A 1 110 ? 6.419 -5.825 -22.243 1.00 75.56 110 ASP A O 1
ATOM 851 N N . SER A 1 111 ? 7.680 -5.342 -24.036 1.00 71.06 111 SER A N 1
ATOM 852 C CA . SER A 1 111 ? 8.930 -5.209 -23.283 1.00 71.06 111 SER A CA 1
ATOM 853 C C . SER A 1 111 ? 8.831 -4.122 -22.209 1.00 71.06 111 SER A C 1
ATOM 855 O O . SER A 1 111 ? 9.180 -4.372 -21.056 1.00 71.06 111 SER A O 1
ATOM 857 N N . ILE A 1 112 ? 8.261 -2.955 -22.537 1.00 71.12 112 ILE A N 1
ATOM 858 C CA . ILE A 1 112 ? 7.994 -1.892 -21.554 1.00 71.12 112 ILE A CA 1
ATOM 859 C C . ILE A 1 112 ? 6.974 -2.362 -20.506 1.00 71.12 112 ILE A C 1
ATOM 861 O O . ILE A 1 112 ? 7.156 -2.107 -19.312 1.00 71.12 112 ILE A O 1
ATOM 865 N N . SER A 1 113 ? 5.916 -3.068 -20.918 1.00 64.56 113 SER A N 1
ATOM 866 C CA . SER A 1 113 ? 4.883 -3.558 -19.997 1.00 64.56 113 SER A CA 1
ATOM 867 C C . SER A 1 113 ? 5.446 -4.537 -18.962 1.00 64.56 113 SER A C 1
ATOM 869 O O . SER A 1 113 ? 5.207 -4.360 -17.771 1.00 64.56 113 SER A O 1
ATOM 871 N N . VAL A 1 114 ? 6.287 -5.489 -19.380 1.00 64.62 114 VAL A N 1
ATOM 872 C CA . VAL A 1 114 ? 6.934 -6.479 -18.504 1.00 64.62 114 VAL A CA 1
ATOM 873 C C . VAL A 1 114 ? 7.907 -5.800 -17.541 1.00 64.62 114 VAL A C 1
ATOM 875 O O . VAL A 1 114 ? 7.945 -6.154 -16.364 1.00 64.62 114 VAL A O 1
ATOM 878 N N . SER A 1 115 ? 8.637 -4.779 -17.997 1.00 58.38 115 SER A N 1
ATOM 879 C CA . SER A 1 115 ? 9.508 -3.975 -17.130 1.00 58.38 115 SER A CA 1
ATOM 880 C C . SER A 1 115 ? 8.739 -3.132 -16.107 1.00 58.38 115 SER A C 1
ATOM 882 O O . SER A 1 115 ? 9.284 -2.812 -15.053 1.00 58.38 115 SER A O 1
ATOM 884 N N . THR A 1 116 ? 7.476 -2.791 -16.380 1.00 63.81 116 THR A N 1
ATOM 885 C CA . THR A 1 116 ? 6.651 -1.948 -15.493 1.00 63.81 116 THR A CA 1
ATOM 886 C C . THR A 1 116 ? 5.680 -2.764 -14.632 1.00 63.81 116 THR A C 1
ATOM 888 O O . THR A 1 116 ? 5.164 -2.254 -13.636 1.00 63.81 116 THR A O 1
ATOM 891 N N . ILE A 1 117 ? 5.462 -4.043 -14.959 1.00 62.81 117 ILE A N 1
ATOM 892 C CA . ILE A 1 117 ? 4.438 -4.888 -14.333 1.00 62.81 117 ILE A CA 1
ATOM 893 C C . ILE A 1 117 ? 4.648 -5.005 -12.819 1.00 62.81 117 ILE A C 1
ATOM 895 O O . ILE A 1 117 ? 3.709 -4.834 -12.045 1.00 62.81 117 ILE A O 1
ATOM 899 N N . GLY A 1 118 ? 5.898 -5.184 -12.375 1.00 63.19 118 GLY A N 1
ATOM 900 C CA . GLY A 1 118 ? 6.232 -5.277 -10.952 1.00 63.19 118 GLY A CA 1
ATOM 901 C C . GLY A 1 118 ? 5.915 -3.993 -10.183 1.00 63.19 118 GLY A C 1
ATOM 902 O O . GLY A 1 118 ? 5.424 -4.053 -9.057 1.00 63.19 118 GLY A O 1
ATOM 903 N N . LEU A 1 119 ? 6.125 -2.829 -10.808 1.00 63.53 119 LEU A N 1
ATOM 904 C CA . LEU A 1 119 ? 5.853 -1.530 -10.195 1.00 63.53 119 LEU A CA 1
ATOM 905 C C . LEU A 1 119 ? 4.344 -1.270 -10.077 1.00 63.53 119 LEU A C 1
ATOM 907 O O . LEU A 1 119 ? 3.888 -0.750 -9.062 1.00 63.53 119 LEU A O 1
ATOM 911 N N . GLN A 1 120 ? 3.565 -1.683 -11.080 1.00 64.75 120 GLN A N 1
ATOM 912 C CA . GLN A 1 120 ? 2.103 -1.580 -11.062 1.00 64.75 120 GLN A CA 1
ATOM 913 C C . GLN A 1 120 ? 1.473 -2.519 -10.028 1.00 64.75 120 GLN A C 1
ATOM 915 O O . GLN A 1 120 ? 0.586 -2.092 -9.292 1.00 64.75 120 GLN A O 1
ATOM 920 N N . TYR A 1 121 ? 1.961 -3.760 -9.905 1.00 65.06 121 TYR A N 1
ATOM 921 C CA . TYR A 1 121 ? 1.505 -4.680 -8.858 1.00 65.06 121 TYR A CA 1
ATOM 922 C C . TYR A 1 121 ? 1.840 -4.163 -7.458 1.00 65.06 121 TYR A C 1
ATOM 924 O O . TYR A 1 121 ? 0.971 -4.156 -6.587 1.00 65.06 121 TYR A O 1
ATOM 932 N N . ALA A 1 122 ? 3.065 -3.673 -7.245 1.00 64.69 122 ALA A N 1
ATOM 933 C CA . ALA A 1 122 ? 3.454 -3.078 -5.971 1.00 64.69 122 ALA A CA 1
ATOM 934 C C . ALA A 1 122 ? 2.587 -1.854 -5.632 1.00 64.69 122 ALA A C 1
ATOM 936 O O . ALA A 1 122 ? 2.088 -1.747 -4.513 1.00 64.69 122 ALA A O 1
ATOM 937 N N . ALA A 1 123 ? 2.350 -0.962 -6.601 1.00 68.19 123 ALA A N 1
ATOM 938 C CA . ALA A 1 123 ? 1.469 0.192 -6.431 1.00 68.19 123 ALA A CA 1
ATOM 939 C C . ALA A 1 123 ? 0.022 -0.219 -6.121 1.00 68.19 123 ALA A C 1
ATOM 941 O O . ALA A 1 123 ? -0.597 0.366 -5.235 1.00 68.19 123 ALA A O 1
ATOM 942 N N . GLY A 1 124 ? -0.498 -1.251 -6.790 1.00 70.94 124 GLY A N 1
ATOM 943 C CA . GLY A 1 124 ? -1.829 -1.798 -6.530 1.00 70.94 124 GLY A CA 1
ATOM 944 C C . GLY A 1 124 ? -1.971 -2.355 -5.113 1.00 70.94 124 GLY A C 1
ATOM 945 O O . GLY A 1 124 ? -2.914 -2.002 -4.408 1.00 70.94 124 GLY A O 1
ATOM 946 N N . ILE A 1 125 ? -1.004 -3.158 -4.654 1.00 69.44 125 ILE A N 1
ATOM 947 C CA . ILE A 1 125 ? -0.984 -3.689 -3.280 1.00 69.44 125 ILE A CA 1
ATOM 948 C C . ILE A 1 125 ? -0.908 -2.543 -2.267 1.00 69.44 125 ILE A C 1
ATOM 950 O O . ILE A 1 125 ? -1.681 -2.514 -1.311 1.00 69.44 125 ILE A O 1
ATOM 954 N N . MET A 1 126 ? -0.029 -1.561 -2.492 1.00 73.69 126 MET A N 1
ATOM 955 C CA . MET A 1 126 ? 0.079 -0.384 -1.626 1.00 73.69 126 MET A CA 1
ATOM 956 C C . MET A 1 126 ? -1.220 0.425 -1.584 1.00 73.69 126 MET A C 1
ATOM 958 O O . MET A 1 126 ? -1.611 0.866 -0.507 1.00 73.69 126 MET A O 1
ATOM 962 N N . ALA A 1 127 ? -1.915 0.585 -2.712 1.00 73.88 127 ALA A N 1
ATOM 963 C CA . ALA A 1 127 ? -3.192 1.291 -2.770 1.00 73.88 127 ALA A CA 1
ATOM 964 C C . ALA A 1 127 ? -4.281 0.572 -1.961 1.00 73.88 127 ALA A C 1
ATOM 966 O O . ALA A 1 127 ? -4.997 1.213 -1.192 1.00 73.88 127 ALA A O 1
ATOM 967 N N . VAL A 1 128 ? -4.369 -0.758 -2.071 1.00 75.00 128 VAL A N 1
ATOM 968 C CA . VAL A 1 128 ? -5.304 -1.563 -1.268 1.00 75.00 128 VAL A CA 1
ATOM 969 C C . VAL A 1 128 ? -4.965 -1.463 0.221 1.00 75.00 128 VAL A C 1
ATOM 971 O O . VAL A 1 128 ? -5.847 -1.192 1.034 1.00 75.00 128 VAL A O 1
ATOM 974 N N . CYS A 1 129 ? -3.691 -1.608 0.591 1.00 75.38 129 CYS A N 1
ATOM 975 C CA . CYS A 1 129 ? -3.242 -1.448 1.975 1.00 75.38 129 CYS A CA 1
ATOM 976 C C . CYS A 1 129 ? -3.551 -0.049 2.523 1.00 75.38 129 CYS A C 1
ATOM 978 O O . CYS A 1 129 ? -4.035 0.073 3.647 1.00 75.38 129 CYS A O 1
ATOM 980 N N . ALA A 1 130 ? -3.316 1.003 1.736 1.00 77.38 130 ALA A N 1
ATOM 981 C CA . ALA A 1 130 ? -3.624 2.378 2.116 1.00 77.38 130 ALA A CA 1
ATOM 982 C C . ALA A 1 130 ? -5.131 2.588 2.316 1.00 77.38 130 ALA A C 1
ATOM 984 O O . ALA A 1 130 ? -5.535 3.210 3.298 1.00 77.38 130 ALA A O 1
ATOM 985 N N . ALA A 1 131 ? -5.969 2.025 1.441 1.00 79.81 131 ALA A N 1
ATOM 986 C CA . ALA A 1 131 ? -7.420 2.081 1.583 1.00 79.81 131 ALA A CA 1
ATOM 987 C C . ALA A 1 131 ? -7.898 1.371 2.863 1.00 79.81 131 ALA A C 1
ATOM 989 O O . ALA A 1 131 ? -8.694 1.927 3.618 1.00 79.81 131 ALA A O 1
ATOM 990 N N . LEU A 1 132 ? -7.368 0.179 3.161 1.00 78.06 132 LEU A N 1
ATOM 991 C CA . LEU A 1 132 ? -7.682 -0.549 4.396 1.00 78.06 132 LEU A CA 1
ATOM 992 C C . LEU A 1 132 ? -7.214 0.209 5.644 1.00 78.06 132 LEU A C 1
ATOM 994 O O . LEU A 1 132 ? -7.964 0.328 6.615 1.00 78.06 132 LEU A O 1
ATOM 998 N N . ALA A 1 133 ? -6.001 0.765 5.612 1.00 77.50 133 ALA A N 1
ATOM 999 C CA . ALA A 1 133 ? -5.472 1.588 6.693 1.00 77.50 133 ALA A CA 1
ATOM 1000 C C . ALA A 1 133 ? -6.339 2.832 6.934 1.00 77.50 133 ALA A C 1
ATOM 1002 O O . ALA A 1 133 ? -6.577 3.192 8.085 1.00 77.50 133 ALA A O 1
ATOM 1003 N N . LEU A 1 134 ? -6.867 3.452 5.873 1.00 82.19 134 LEU A N 1
ATOM 1004 C CA . LEU A 1 134 ? -7.776 4.591 5.973 1.00 82.19 134 LEU A CA 1
ATOM 1005 C C . LEU A 1 134 ? -9.098 4.206 6.645 1.00 82.19 134 LEU A C 1
ATOM 1007 O O . LEU A 1 134 ? -9.533 4.891 7.567 1.00 82.19 134 LEU A O 1
ATOM 1011 N N . VAL A 1 135 ? -9.713 3.092 6.239 1.00 79.56 135 VAL A N 1
ATOM 1012 C CA . VAL A 1 135 ? -10.949 2.589 6.865 1.00 79.56 135 VAL A CA 1
ATOM 1013 C C . VAL A 1 135 ? -10.729 2.306 8.355 1.00 79.56 135 VAL A C 1
ATOM 1015 O O . VAL A 1 135 ? -11.534 2.713 9.195 1.00 79.56 135 VAL A O 1
ATOM 1018 N N . LEU A 1 136 ? -9.607 1.671 8.703 1.00 75.38 136 LEU A N 1
ATOM 1019 C CA . LEU A 1 136 ? -9.234 1.401 10.093 1.00 75.38 136 LEU A CA 1
ATOM 1020 C C . LEU A 1 136 ? -8.978 2.686 10.890 1.00 75.38 136 LEU A C 1
ATOM 1022 O O . LEU A 1 136 ? -9.432 2.799 12.028 1.00 75.38 136 LEU A O 1
ATOM 1026 N N . ALA A 1 137 ? -8.295 3.667 10.300 1.00 79.06 137 ALA A N 1
ATOM 1027 C CA . ALA A 1 137 ? -8.061 4.962 10.927 1.00 79.06 137 ALA A CA 1
ATOM 1028 C C . ALA A 1 137 ? -9.382 5.695 11.201 1.00 79.06 137 ALA A C 1
ATOM 1030 O O . ALA A 1 137 ? -9.585 6.187 12.310 1.00 79.06 137 ALA A O 1
ATOM 1031 N N . ILE A 1 138 ? -10.310 5.699 10.238 1.00 81.06 138 ILE A N 1
ATOM 1032 C CA . ILE A 1 138 ? -11.651 6.277 10.401 1.00 81.06 138 ILE A CA 1
ATOM 1033 C C . ILE A 1 138 ? -12.393 5.581 11.548 1.00 81.06 138 ILE A C 1
ATOM 1035 O O . ILE A 1 138 ? -12.917 6.256 12.435 1.00 81.06 138 ILE A O 1
ATOM 1039 N N . SER A 1 139 ? -12.384 4.244 11.586 1.00 78.19 139 SER A N 1
ATOM 1040 C CA . SER A 1 139 ? -13.013 3.478 12.669 1.00 78.19 139 SER A CA 1
ATOM 1041 C C . SER A 1 139 ? -12.390 3.778 14.037 1.00 78.19 139 SER A C 1
ATOM 1043 O O . SER A 1 139 ? -13.111 3.884 15.030 1.00 78.19 139 SER A O 1
ATOM 1045 N N . GLY A 1 140 ? -11.063 3.919 14.111 1.00 75.75 140 GLY A N 1
ATOM 1046 C CA . GLY A 1 140 ? -10.347 4.232 15.347 1.00 75.75 140 GLY A CA 1
ATOM 1047 C C . GLY A 1 140 ? -10.653 5.640 15.862 1.00 75.75 140 GLY A C 1
ATOM 1048 O O . GLY A 1 140 ? -10.976 5.812 17.038 1.00 75.75 140 GLY A O 1
ATOM 1049 N N . VAL A 1 141 ? -10.623 6.642 14.978 1.00 80.31 141 VAL A N 1
ATOM 1050 C CA . VAL A 1 141 ? -10.980 8.030 15.316 1.00 80.31 141 VAL A CA 1
ATOM 1051 C C . VAL A 1 141 ? -12.433 8.109 15.777 1.00 80.31 141 VAL A C 1
ATOM 1053 O O . VAL A 1 141 ? -12.707 8.715 16.814 1.00 80.31 141 VAL A O 1
ATOM 1056 N N . TYR A 1 142 ? -13.352 7.443 15.072 1.00 79.81 142 TYR A N 1
ATOM 1057 C CA . TYR A 1 142 ? -14.754 7.359 15.475 1.00 79.81 142 TYR A CA 1
ATOM 1058 C C . TYR A 1 142 ? -14.911 6.745 16.871 1.00 79.81 142 TYR A C 1
ATOM 1060 O O . TYR A 1 142 ? -15.583 7.330 17.718 1.00 79.81 142 TYR A O 1
ATOM 1068 N N . GLY A 1 143 ? -14.246 5.618 17.149 1.00 73.88 143 GLY A N 1
ATOM 1069 C CA . GLY A 1 143 ? -14.324 4.948 18.450 1.00 73.88 143 GLY A CA 1
ATOM 1070 C C . GLY A 1 143 ? -13.856 5.833 19.610 1.00 73.88 143 GLY A C 1
ATOM 1071 O O . GLY A 1 143 ? -14.556 5.966 20.615 1.00 73.88 143 GLY A O 1
ATOM 1072 N N . VAL A 1 144 ? -12.706 6.499 19.460 1.00 77.00 144 VAL A N 1
ATOM 1073 C CA . VAL A 1 144 ? -12.162 7.392 20.499 1.00 77.00 144 VAL A CA 1
ATOM 1074 C C . VAL A 1 144 ? -13.038 8.636 20.686 1.00 77.00 144 VAL A C 1
ATOM 1076 O O . VAL A 1 144 ? -13.261 9.067 21.821 1.00 77.00 144 VAL A O 1
ATOM 1079 N N . MET A 1 145 ? -13.562 9.210 19.598 1.00 81.31 145 MET A N 1
ATOM 1080 C CA . MET A 1 145 ? -14.447 10.375 19.674 1.00 81.31 145 MET A CA 1
ATOM 1081 C C . MET A 1 145 ? -15.797 10.021 20.292 1.00 81.31 145 MET A C 1
ATOM 1083 O O . MET A 1 145 ? -16.241 10.725 21.197 1.00 81.31 145 MET A O 1
ATOM 1087 N N . SER A 1 146 ? -16.401 8.901 19.890 1.00 77.94 146 SER A N 1
ATOM 1088 C CA . SER A 1 146 ? -17.646 8.406 20.478 1.00 77.94 146 SER A CA 1
ATOM 1089 C C . SER A 1 146 ? -17.489 8.188 21.980 1.00 77.94 146 SER A C 1
ATOM 1091 O O . SER A 1 146 ? -18.339 8.626 22.748 1.00 77.94 146 SER A O 1
ATOM 1093 N N . TYR A 1 147 ? -16.378 7.589 22.422 1.00 75.06 147 TYR A N 1
ATOM 1094 C CA . TYR A 1 147 ? -16.114 7.379 23.846 1.00 75.06 147 TYR A CA 1
ATOM 1095 C C . TYR A 1 147 ? -16.010 8.700 24.627 1.00 75.06 147 TYR A C 1
ATOM 1097 O O . TYR A 1 147 ? -16.614 8.846 25.688 1.00 75.06 147 TYR A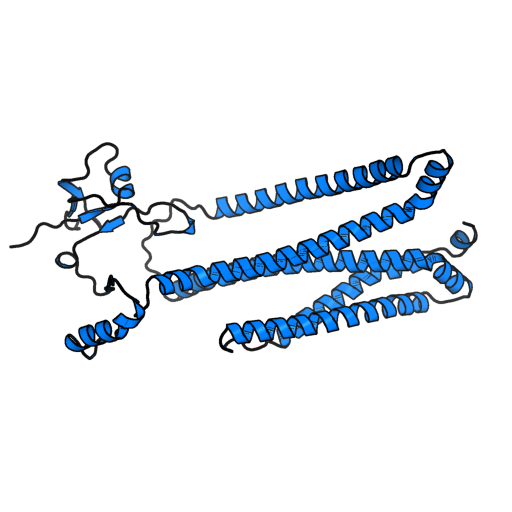 O 1
ATOM 1105 N N . ARG A 1 148 ? -15.293 9.701 24.094 1.00 75.94 148 ARG A N 1
ATOM 1106 C CA . ARG A 1 148 ? -15.177 11.025 24.736 1.00 75.94 148 ARG A CA 1
ATOM 1107 C C . ARG A 1 148 ? -16.505 11.774 24.803 1.00 75.94 148 ARG A C 1
ATOM 1109 O O . ARG A 1 148 ? -16.749 12.458 25.793 1.00 75.94 148 ARG A O 1
ATOM 1116 N N . VAL A 1 149 ? -17.338 11.649 23.772 1.00 79.56 149 VAL A N 1
ATOM 1117 C CA . VAL A 1 149 ? -18.685 12.234 23.758 1.00 79.56 149 VAL A CA 1
ATOM 1118 C C . VAL A 1 149 ? -19.562 11.545 24.801 1.00 79.56 149 VAL A C 1
ATOM 1120 O O . VAL A 1 149 ? -20.197 12.234 25.593 1.00 79.56 149 VAL A O 1
ATOM 1123 N N . SER A 1 150 ? -19.525 10.210 24.884 1.00 79.25 150 SER A N 1
ATOM 1124 C CA . SER A 1 150 ? -20.269 9.449 25.896 1.00 79.25 150 SER A CA 1
ATOM 1125 C C . SER A 1 150 ? -19.860 9.792 27.331 1.00 79.25 150 SER A C 1
ATOM 1127 O O . SER A 1 150 ? -20.711 9.779 28.210 1.00 79.25 150 SER A O 1
ATOM 1129 N N . LEU A 1 151 ? -18.592 10.140 27.576 1.00 78.12 151 LEU A N 1
ATOM 1130 C CA . LEU A 1 151 ? -18.124 10.566 28.901 1.00 78.12 151 LEU A CA 1
ATOM 1131 C C . LEU A 1 151 ? -18.535 11.997 29.290 1.00 78.12 151 LEU A C 1
ATOM 1133 O O . LEU A 1 151 ? -18.434 12.350 30.461 1.00 78.12 151 LEU A O 1
ATOM 1137 N N . ARG A 1 152 ? -18.960 12.836 28.338 1.00 84.00 152 ARG A N 1
ATOM 1138 C CA . ARG A 1 152 ? -19.297 14.256 28.572 1.00 84.00 152 ARG A CA 1
ATOM 1139 C C . ARG A 1 152 ? -20.759 14.587 28.289 1.00 84.00 152 ARG A C 1
ATOM 1141 O O . ARG A 1 152 ? -21.111 15.755 28.162 1.00 84.00 152 ARG A O 1
ATOM 1148 N N . THR A 1 153 ? -21.626 13.586 28.211 1.00 83.06 153 THR A N 1
ATOM 1149 C CA . THR A 1 153 ? -23.069 13.772 27.998 1.00 83.06 153 THR A CA 1
ATOM 1150 C C . THR A 1 153 ? -23.710 14.647 29.071 1.00 83.06 153 THR A C 1
ATOM 1152 O O . THR A 1 153 ? -24.516 15.504 28.729 1.00 83.06 153 THR A O 1
ATOM 1155 N N . LEU A 1 154 ? -23.304 14.508 30.338 1.00 83.19 154 LEU A N 1
ATOM 1156 C CA . LEU A 1 154 ? -23.788 15.359 31.434 1.00 83.19 154 LEU A CA 1
ATOM 1157 C C . LEU A 1 154 ? -23.348 16.823 31.277 1.00 83.19 154 LEU A C 1
ATOM 1159 O O . LEU A 1 154 ? -24.165 17.726 31.417 1.00 83.19 154 LEU A O 1
ATOM 1163 N N . GLU A 1 155 ? -22.087 17.075 30.915 1.00 88.12 155 GLU A N 1
ATOM 1164 C CA . GLU A 1 155 ? -21.581 18.433 30.655 1.00 88.12 155 GLU A CA 1
ATOM 1165 C C . GLU A 1 155 ? -22.315 19.083 29.471 1.00 88.12 155 GLU A C 1
ATOM 1167 O O . GLU A 1 155 ? -22.705 20.250 29.531 1.00 88.12 155 GLU A O 1
ATOM 1172 N N . ILE A 1 156 ? -22.537 18.312 28.402 1.00 86.19 156 ILE A N 1
ATOM 1173 C CA . ILE A 1 156 ? -23.299 18.751 27.230 1.00 86.19 156 ILE A CA 1
ATOM 1174 C C . ILE A 1 156 ? -24.752 19.047 27.628 1.00 86.19 156 ILE A C 1
ATOM 1176 O O . ILE A 1 156 ? -25.278 20.087 27.243 1.00 86.19 156 ILE A O 1
ATOM 1180 N N . GLY A 1 157 ? -25.375 18.187 28.438 1.00 85.56 157 GLY A N 1
ATOM 1181 C CA . GLY A 1 157 ? -26.743 18.363 28.927 1.00 85.56 157 GLY A CA 1
ATOM 1182 C C . GLY A 1 157 ? -26.916 19.624 29.770 1.00 85.56 157 GLY A C 1
ATOM 1183 O O . GLY A 1 157 ? -27.844 20.391 29.532 1.00 85.56 157 GLY A O 1
ATOM 1184 N N . VAL A 1 158 ? -25.980 19.902 30.683 1.00 90.69 158 VAL A N 1
ATOM 1185 C CA . VAL A 1 158 ? -25.986 21.140 31.480 1.00 90.69 158 VAL A CA 1
ATOM 1186 C C . VAL A 1 158 ? -25.812 22.371 30.586 1.00 90.69 158 VAL A C 1
ATOM 1188 O O . VAL A 1 158 ? -26.516 23.359 30.769 1.00 90.69 158 VAL A O 1
ATOM 1191 N N . ARG A 1 159 ? -24.931 22.327 29.576 1.00 89.19 159 ARG A N 1
ATOM 1192 C CA . ARG A 1 159 ? -24.764 23.445 28.626 1.00 89.19 159 ARG A CA 1
ATOM 1193 C C . ARG A 1 159 ? -26.022 23.718 27.812 1.00 89.19 159 ARG A C 1
ATOM 1195 O O . ARG A 1 159 ? -26.387 24.877 27.650 1.00 89.19 159 ARG A O 1
ATOM 1202 N N . VAL A 1 160 ? -26.681 22.672 27.322 1.00 91.31 160 VAL A N 1
ATOM 1203 C CA . VAL A 1 160 ? -27.947 22.804 26.586 1.00 91.31 160 VAL A CA 1
ATOM 1204 C C . VAL A 1 160 ? -29.047 23.344 27.506 1.00 91.31 160 VAL A C 1
ATOM 1206 O O . VAL A 1 160 ? -29.784 24.236 27.100 1.00 91.31 160 VAL A O 1
ATOM 1209 N N . ALA A 1 161 ? -29.107 22.893 28.764 1.00 91.69 161 ALA A N 1
ATOM 1210 C CA . ALA A 1 161 ? -30.051 23.412 29.758 1.00 91.69 161 ALA A CA 1
ATOM 1211 C C . ALA A 1 161 ? -29.819 24.899 30.097 1.00 91.69 161 ALA A C 1
ATOM 1213 O O . ALA A 1 161 ? -30.771 25.621 30.373 1.00 91.69 161 ALA A O 1
ATOM 1214 N N . LEU A 1 162 ? -28.571 25.373 30.022 1.00 92.06 162 LEU A N 1
ATOM 1215 C CA . LEU A 1 162 ? -28.199 26.786 30.169 1.00 92.06 162 LEU A CA 1
ATOM 1216 C C . LEU A 1 162 ? -28.380 27.611 28.876 1.00 92.06 162 LEU A C 1
ATOM 1218 O O . LEU A 1 162 ? -28.020 28.786 28.850 1.00 92.06 162 LEU A O 1
ATOM 1222 N N . GLY A 1 163 ? -28.933 27.020 27.810 1.00 92.12 163 GLY A N 1
ATOM 1223 C CA . GLY A 1 163 ? -29.276 27.712 26.564 1.00 92.12 163 GLY A CA 1
ATOM 1224 C C . GLY A 1 163 ? -28.240 27.612 25.439 1.00 92.12 163 GLY A C 1
ATOM 1225 O O . GLY A 1 163 ? -28.373 28.317 24.440 1.00 92.12 163 GLY A O 1
ATOM 1226 N N . ALA A 1 164 ? -27.217 26.756 25.551 1.00 93.38 164 ALA A N 1
ATOM 1227 C CA . ALA A 1 164 ? -26.265 26.549 24.458 1.00 93.38 164 ALA A CA 1
ATOM 1228 C C . ALA A 1 164 ? -26.949 25.919 23.234 1.00 93.38 164 ALA A C 1
ATOM 1230 O O . ALA A 1 164 ? -27.650 24.909 23.345 1.00 93.38 164 ALA A O 1
ATOM 1231 N N . SER A 1 165 ? -26.703 26.483 22.050 1.00 92.06 165 SER A N 1
ATOM 1232 C CA . SER A 1 165 ? -27.268 25.965 20.805 1.00 92.06 165 SER A CA 1
ATOM 1233 C C . SER A 1 165 ? -26.559 24.678 20.360 1.00 92.06 165 SER A C 1
ATOM 1235 O O . SER A 1 165 ? -25.390 24.438 20.678 1.00 92.06 165 SER A O 1
ATOM 1237 N N . ALA A 1 166 ? -27.235 23.847 19.557 1.00 86.75 166 ALA A N 1
ATOM 1238 C CA . ALA A 1 166 ? -26.627 22.644 18.975 1.00 86.75 166 ALA A CA 1
ATOM 1239 C C . ALA A 1 166 ? -25.356 22.965 18.155 1.00 86.75 166 ALA A C 1
ATOM 1241 O O . ALA A 1 166 ? -24.424 22.159 18.110 1.00 86.75 166 ALA A O 1
ATOM 1242 N N . GLY A 1 167 ? -25.288 24.165 17.563 1.00 90.12 167 GLY A N 1
ATOM 1243 C CA . GLY A 1 167 ? -24.112 24.662 16.850 1.00 90.12 167 GLY A CA 1
ATOM 1244 C C . GLY A 1 167 ? -22.906 24.905 17.761 1.00 90.12 167 GLY A C 1
ATOM 1245 O O . GLY A 1 167 ? -21.785 24.572 17.378 1.00 90.12 167 GLY A O 1
ATOM 1246 N N . ASP A 1 168 ? -23.117 25.401 18.983 1.00 88.88 168 ASP A N 1
ATOM 1247 C CA . ASP A 1 168 ? -22.039 25.654 19.951 1.00 88.88 168 ASP A CA 1
ATOM 1248 C C . ASP A 1 168 ? -21.411 24.347 20.440 1.00 88.88 168 ASP A C 1
ATOM 1250 O O . ASP A 1 168 ? -20.184 24.210 20.511 1.00 88.88 168 ASP A O 1
ATOM 1254 N N . VAL A 1 169 ? -22.254 23.343 20.700 1.00 87.56 169 VAL A N 1
ATOM 1255 C CA . VAL A 1 169 ? -21.816 21.992 21.073 1.00 87.56 169 VAL A CA 1
ATOM 1256 C C . VAL A 1 169 ? -21.065 21.331 19.915 1.00 87.56 169 VAL A C 1
ATOM 1258 O O . VAL A 1 169 ? -19.991 20.752 20.124 1.00 87.56 169 VAL A O 1
ATOM 1261 N N . LEU A 1 170 ? -21.575 21.453 18.684 1.00 87.69 170 LEU A N 1
ATOM 1262 C CA . LEU A 1 170 ? -20.919 20.909 17.496 1.00 87.69 170 LEU A CA 1
ATOM 1263 C C . LEU A 1 170 ? -19.561 21.578 17.257 1.00 87.69 170 LEU A C 1
ATOM 1265 O O . LEU A 1 170 ? -18.571 20.889 17.031 1.00 87.69 170 LEU A O 1
ATOM 1269 N N . ARG A 1 171 ? -19.476 22.907 17.363 1.00 89.88 171 ARG A N 1
ATOM 1270 C CA . ARG A 1 171 ? -18.233 23.661 17.148 1.00 89.88 171 ARG A CA 1
ATOM 1271 C C . ARG A 1 171 ? -17.162 23.300 18.176 1.00 89.88 171 ARG A C 1
ATOM 1273 O O . ARG A 1 171 ? -15.999 23.131 17.809 1.00 89.88 171 ARG A O 1
ATOM 1280 N N . LEU A 1 172 ? -17.539 23.130 19.443 1.00 86.75 172 LEU A N 1
ATOM 1281 C CA . LEU A 1 172 ? -16.623 22.696 20.502 1.00 86.75 172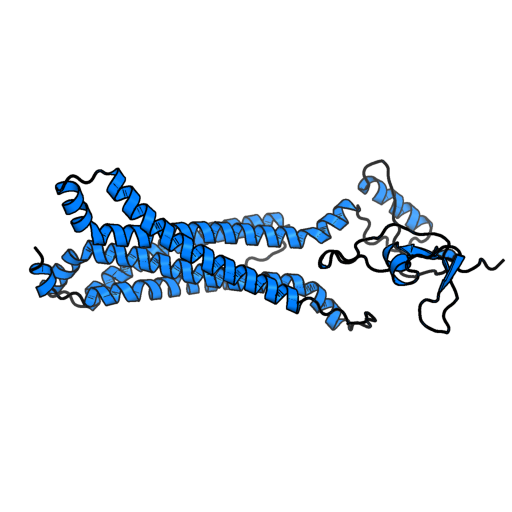 LEU A CA 1
ATOM 1282 C C . LEU A 1 172 ? -16.110 21.269 20.283 1.00 86.75 172 LEU A C 1
ATOM 1284 O O . LEU A 1 172 ? -14.905 21.018 20.383 1.00 86.75 172 LEU A O 1
ATOM 1288 N N . THR A 1 173 ? -17.008 20.335 19.967 1.00 85.62 173 THR A N 1
ATOM 1289 C CA . THR A 1 173 ? -16.649 18.924 19.754 1.00 85.62 173 THR A CA 1
ATOM 1290 C C . THR A 1 173 ? -15.830 18.729 18.475 1.00 85.62 173 THR A C 1
ATOM 1292 O O . THR A 1 173 ? -14.781 18.082 18.523 1.00 85.62 173 THR A O 1
ATOM 1295 N N . MET A 1 174 ? -16.219 19.363 17.362 1.00 86.00 174 MET A N 1
ATOM 1296 C CA . MET A 1 174 ? -15.447 19.378 16.110 1.00 86.00 174 MET A CA 1
ATOM 1297 C C . MET A 1 174 ? -14.097 20.075 16.268 1.00 86.00 174 MET A C 1
ATOM 1299 O O . MET A 1 174 ? -13.100 19.576 15.757 1.00 86.00 174 MET A O 1
ATOM 1303 N N . GLY A 1 175 ? -14.018 21.179 17.017 1.00 87.12 175 GLY A N 1
ATOM 1304 C CA . GLY A 1 175 ? -12.750 21.862 17.281 1.00 87.12 175 GLY A CA 1
ATOM 1305 C C . GLY A 1 175 ? -11.741 20.970 18.013 1.00 87.12 175 GLY A C 1
ATOM 1306 O O . GLY A 1 175 ? -10.563 20.927 17.652 1.00 87.12 175 GLY A O 1
ATOM 1307 N N . GLN A 1 176 ? -12.198 20.193 19.000 1.00 83.94 176 GLN A N 1
ATOM 1308 C CA . GLN A 1 176 ? -11.350 19.210 19.685 1.00 83.94 176 GLN A CA 1
ATOM 1309 C C . GLN A 1 176 ? -10.953 18.044 18.769 1.00 83.94 176 GLN A C 1
ATOM 1311 O O . GLN A 1 176 ? -9.795 17.616 18.804 1.00 83.94 176 GLN A O 1
ATOM 1316 N N . ALA A 1 177 ? -11.879 17.563 17.932 1.00 83.75 177 ALA A N 1
ATOM 1317 C CA . ALA A 1 177 ? -11.614 16.523 16.938 1.00 83.75 177 ALA A CA 1
ATOM 1318 C C . ALA A 1 177 ? -10.522 16.957 15.950 1.00 83.75 177 ALA A C 1
ATOM 1320 O O . ALA A 1 177 ? -9.534 16.249 15.745 1.00 83.75 177 ALA A O 1
ATOM 1321 N N . LEU A 1 178 ? -10.684 18.155 15.380 1.00 88.25 178 LEU A N 1
ATOM 1322 C CA . LEU A 1 178 ? -9.779 18.749 14.402 1.00 88.25 178 LEU A CA 1
ATOM 1323 C C . LEU A 1 178 ? -8.394 18.976 14.992 1.00 88.25 178 LEU A C 1
ATOM 1325 O O . LEU A 1 178 ? -7.404 18.662 14.341 1.00 88.25 178 LEU A O 1
ATOM 1329 N N . ARG A 1 179 ? -8.298 19.457 16.236 1.00 88.50 179 ARG A N 1
ATOM 1330 C CA . ARG A 1 179 ? -7.000 19.681 16.883 1.00 88.50 179 ARG A CA 1
ATOM 1331 C C . ARG A 1 179 ? -6.245 18.371 17.118 1.00 88.50 179 ARG A C 1
ATOM 1333 O O . ARG A 1 179 ? -5.054 18.305 16.831 1.00 88.50 179 ARG A O 1
ATOM 1340 N N . LEU A 1 180 ? -6.922 17.325 17.597 1.00 85.06 180 LEU A N 1
ATOM 1341 C CA . LEU A 1 180 ? -6.299 16.013 17.808 1.00 85.06 180 LEU A CA 1
ATOM 1342 C C . LEU A 1 180 ? -5.851 15.384 16.478 1.00 85.06 180 LEU A C 1
ATOM 1344 O O . LEU A 1 180 ? -4.720 14.916 16.359 1.00 85.06 180 LEU A O 1
ATOM 1348 N N . THR A 1 181 ? -6.727 15.424 15.473 1.00 86.44 181 THR A N 1
ATOM 1349 C CA . THR A 1 181 ? -6.464 14.874 14.135 1.00 86.44 181 THR A CA 1
ATOM 1350 C C . THR A 1 181 ? -5.346 15.647 13.434 1.00 86.44 181 THR A C 1
ATOM 1352 O O . THR A 1 181 ? -4.457 15.041 12.846 1.00 86.44 181 THR A O 1
ATOM 1355 N N . GLY A 1 182 ? -5.336 16.977 13.559 1.00 89.19 182 GLY A N 1
ATOM 1356 C CA . GLY A 1 182 ? -4.308 17.852 13.000 1.00 89.19 182 GLY A CA 1
ATOM 1357 C C . GLY A 1 182 ? -2.923 17.599 13.597 1.00 89.19 182 GLY A C 1
ATOM 1358 O O . GLY A 1 182 ? -1.954 17.502 12.850 1.00 89.19 182 GLY A O 1
ATOM 1359 N N . VAL A 1 183 ? -2.821 17.408 14.920 1.00 91.06 183 VAL A N 1
ATOM 1360 C CA . VAL A 1 183 ? -1.551 17.026 15.571 1.00 91.06 183 VAL A CA 1
ATOM 1361 C C . VAL A 1 183 ? -1.076 15.654 15.082 1.00 91.06 183 VAL A C 1
ATOM 1363 O O . VAL A 1 183 ? 0.102 15.494 14.766 1.00 91.06 183 VAL A O 1
ATOM 1366 N N . GLY A 1 184 ? -1.986 14.681 14.966 1.00 86.56 184 GLY A N 1
ATOM 1367 C CA . GLY A 1 184 ? -1.670 13.353 14.433 1.00 86.56 184 GLY A CA 1
ATOM 1368 C C . GLY A 1 184 ? -1.164 13.391 12.987 1.00 86.56 184 GLY A C 1
ATOM 1369 O O . GLY A 1 184 ? -0.141 12.782 12.681 1.00 86.56 184 GLY A O 1
ATOM 1370 N N . LEU A 1 185 ? -1.830 14.155 12.115 1.00 87.62 185 LEU A N 1
ATOM 1371 C CA . LEU A 1 185 ? -1.424 14.367 10.720 1.00 87.62 185 LEU A CA 1
ATOM 1372 C C . LEU A 1 185 ? -0.061 15.055 10.610 1.00 87.62 185 LEU A C 1
ATOM 1374 O O . LEU A 1 185 ? 0.764 14.635 9.803 1.00 87.62 185 LEU A O 1
ATOM 1378 N N . ALA A 1 186 ? 0.193 16.078 11.429 1.00 90.75 186 ALA A N 1
ATOM 1379 C CA . ALA A 1 186 ? 1.464 16.795 11.420 1.00 90.75 186 ALA A CA 1
ATOM 1380 C C . ALA A 1 186 ? 2.632 15.887 11.835 1.00 90.75 186 ALA A C 1
ATOM 1382 O O . ALA A 1 186 ? 3.640 15.816 11.131 1.00 90.75 186 ALA A O 1
ATOM 1383 N N . LEU A 1 187 ? 2.481 15.144 12.938 1.00 91.50 187 LEU A N 1
ATOM 1384 C CA . LEU A 1 187 ? 3.503 14.206 13.414 1.00 91.50 187 LEU A CA 1
ATOM 1385 C C . LEU A 1 187 ? 3.712 13.044 12.435 1.00 91.50 187 LEU A C 1
ATOM 1387 O O . LEU A 1 187 ? 4.852 12.716 12.104 1.00 91.50 187 LEU A O 1
ATOM 1391 N N . GLY A 1 188 ? 2.625 12.448 11.938 1.00 84.31 188 GLY A N 1
ATOM 1392 C CA . GLY A 1 188 ? 2.680 11.346 10.978 1.00 84.31 188 GLY A CA 1
ATOM 1393 C C . GLY A 1 188 ? 3.315 11.757 9.648 1.00 84.31 188 GLY A C 1
ATOM 1394 O O . GLY A 1 188 ? 4.186 11.055 9.138 1.00 84.31 188 GLY A O 1
ATOM 1395 N N . GLY A 1 189 ? 2.941 12.925 9.117 1.00 86.50 189 GLY A N 1
ATOM 1396 C CA . GLY A 1 189 ? 3.523 13.480 7.896 1.00 86.50 189 GLY A CA 1
ATOM 1397 C C . GLY A 1 189 ? 5.010 13.803 8.045 1.00 86.50 189 GLY A C 1
ATOM 1398 O O . GLY A 1 189 ? 5.797 13.466 7.162 1.00 86.50 189 GLY A O 1
ATOM 1399 N N . ALA A 1 190 ? 5.415 14.389 9.177 1.00 89.00 190 ALA A N 1
ATOM 1400 C CA . ALA A 1 190 ? 6.816 14.695 9.458 1.00 89.00 190 ALA A CA 1
ATOM 1401 C C . ALA A 1 190 ? 7.680 13.426 9.548 1.00 89.00 190 ALA A C 1
ATOM 1403 O O . ALA A 1 190 ? 8.730 13.356 8.909 1.00 89.00 190 ALA A O 1
ATOM 1404 N N . LEU A 1 191 ? 7.218 12.402 10.277 1.00 88.25 191 LEU A N 1
ATOM 1405 C CA . LEU A 1 191 ? 7.904 11.108 10.365 1.00 88.25 191 LEU A CA 1
ATOM 1406 C C . LEU A 1 191 ? 7.973 10.404 9.004 1.00 88.25 191 LEU A C 1
ATOM 1408 O O . LEU A 1 191 ? 9.026 9.884 8.641 1.00 88.25 191 LEU A O 1
ATOM 1412 N N . GLY A 1 192 ? 6.886 10.433 8.226 1.00 82.19 192 GLY A N 1
ATOM 1413 C CA . GLY A 1 192 ? 6.844 9.850 6.884 1.00 82.19 192 GLY A CA 1
ATOM 1414 C C . GLY A 1 192 ? 7.831 10.514 5.920 1.00 82.19 192 GLY A C 1
ATOM 1415 O O . GLY A 1 192 ? 8.589 9.827 5.237 1.00 82.19 192 GLY A O 1
ATOM 1416 N N . LEU A 1 193 ? 7.884 11.849 5.908 1.00 83.88 193 LEU A N 1
ATOM 1417 C CA . LEU A 1 193 ? 8.843 12.614 5.104 1.00 83.88 193 LEU A CA 1
ATOM 1418 C C . LEU A 1 193 ? 10.292 12.386 5.551 1.00 83.88 193 LEU A C 1
ATOM 1420 O O . LEU A 1 193 ? 11.176 12.278 4.702 1.00 83.88 193 LEU A O 1
ATOM 1424 N N . ALA A 1 194 ? 10.547 12.296 6.859 1.00 81.56 194 ALA A N 1
ATOM 1425 C CA . ALA A 1 194 ? 11.875 12.012 7.396 1.00 81.56 194 ALA A CA 1
ATOM 1426 C C . ALA A 1 194 ? 12.356 10.607 7.004 1.00 81.56 194 ALA A C 1
ATOM 1428 O O . ALA A 1 194 ? 13.482 10.462 6.533 1.00 81.56 194 ALA A O 1
ATOM 1429 N N . ALA A 1 195 ? 11.492 9.594 7.116 1.00 77.62 195 ALA A N 1
ATOM 1430 C CA . ALA A 1 195 ? 11.795 8.233 6.684 1.00 77.62 195 ALA A CA 1
ATOM 1431 C C . ALA A 1 195 ? 12.045 8.158 5.168 1.00 77.62 195 ALA A C 1
ATOM 1433 O O . ALA A 1 195 ? 13.027 7.556 4.738 1.00 77.62 195 ALA A O 1
ATOM 1434 N N . ALA A 1 196 ? 11.213 8.829 4.360 1.00 73.31 196 ALA A N 1
ATOM 1435 C CA . ALA A 1 196 ? 11.382 8.888 2.909 1.00 73.31 196 ALA A CA 1
ATOM 1436 C C . ALA A 1 196 ? 12.705 9.563 2.507 1.00 73.31 196 ALA A C 1
ATOM 1438 O O . ALA A 1 196 ? 13.424 9.054 1.647 1.00 73.31 196 ALA A O 1
ATOM 1439 N N . LYS A 1 197 ? 13.064 10.678 3.158 1.00 74.00 197 LYS A N 1
ATOM 1440 C CA . LYS A 1 197 ? 14.354 11.350 2.942 1.00 74.00 197 LYS A CA 1
ATOM 1441 C C . LYS A 1 197 ? 15.533 10.498 3.409 1.00 74.00 197 LYS A C 1
ATOM 1443 O O . LYS A 1 197 ? 16.522 10.426 2.692 1.00 74.00 197 LYS A O 1
ATOM 1448 N N . GLY A 1 198 ? 15.430 9.837 4.562 1.00 68.50 198 GLY A N 1
ATOM 1449 C CA . GLY A 1 198 ? 16.472 8.943 5.074 1.00 68.50 198 GLY A CA 1
ATOM 1450 C C . GLY A 1 198 ? 16.768 7.791 4.113 1.00 68.50 198 GLY A C 1
ATOM 1451 O O . GLY A 1 198 ? 17.930 7.539 3.800 1.00 68.50 198 GLY A O 1
ATOM 1452 N N . LEU A 1 199 ? 15.721 7.162 3.562 1.00 63.91 199 LEU A N 1
ATOM 1453 C CA . LEU A 1 199 ? 15.869 6.132 2.529 1.00 63.91 199 LEU A CA 1
ATOM 1454 C C . LEU A 1 199 ? 16.488 6.685 1.237 1.00 63.91 199 LEU A C 1
ATOM 1456 O O . LEU A 1 199 ? 17.325 6.023 0.631 1.00 63.91 199 LEU A O 1
ATOM 1460 N N . ALA A 1 200 ? 16.099 7.893 0.818 1.00 59.16 200 ALA A N 1
ATOM 1461 C CA . ALA A 1 200 ? 16.640 8.524 -0.386 1.00 59.16 200 ALA A CA 1
ATOM 1462 C C . ALA A 1 200 ? 18.127 8.892 -0.243 1.00 59.16 200 ALA A C 1
ATOM 1464 O O . ALA A 1 200 ? 18.879 8.752 -1.201 1.00 59.16 200 ALA A O 1
ATOM 1465 N N . ILE A 1 201 ? 18.563 9.325 0.944 1.00 59.53 201 ILE A N 1
ATOM 1466 C CA . ILE A 1 201 ? 19.968 9.662 1.223 1.00 59.53 201 ILE A CA 1
ATOM 1467 C C . ILE A 1 201 ? 20.826 8.392 1.289 1.00 59.53 201 ILE A C 1
ATOM 1469 O O . ILE A 1 201 ? 21.928 8.380 0.752 1.00 59.53 201 ILE A O 1
ATOM 1473 N N . ALA A 1 202 ? 20.309 7.302 1.865 1.00 57.53 202 ALA A N 1
ATOM 1474 C CA . ALA A 1 202 ? 21.007 6.015 1.900 1.00 57.53 202 ALA A CA 1
ATOM 1475 C C . ALA A 1 202 ? 21.151 5.351 0.513 1.00 57.53 202 ALA A C 1
ATOM 1477 O O . ALA A 1 202 ? 22.009 4.493 0.331 1.00 57.53 202 ALA A O 1
ATOM 1478 N N . ALA A 1 203 ? 20.326 5.740 -0.466 1.00 53.34 203 ALA A N 1
ATOM 1479 C CA . ALA A 1 203 ? 20.338 5.192 -1.824 1.00 53.34 203 ALA A CA 1
ATOM 1480 C C . ALA A 1 203 ? 21.265 5.943 -2.804 1.00 53.34 203 ALA A C 1
ATOM 1482 O O . ALA A 1 203 ? 21.401 5.525 -3.955 1.00 53.34 203 ALA A O 1
ATOM 1483 N N . VAL A 1 204 ? 21.888 7.049 -2.385 1.00 47.44 204 VAL A N 1
ATOM 1484 C CA . VAL A 1 204 ? 22.777 7.860 -3.228 1.00 47.44 204 VAL A CA 1
ATOM 1485 C C . VAL A 1 204 ? 24.222 7.625 -2.793 1.00 47.44 204 VAL A C 1
ATOM 1487 O O . VAL A 1 204 ? 24.762 8.380 -1.994 1.00 47.44 204 VAL A O 1
ATOM 1490 N N . ASP A 1 205 ? 24.849 6.579 -3.337 1.00 46.59 205 ASP A N 1
ATOM 1491 C CA . ASP A 1 205 ? 26.310 6.435 -3.364 1.00 46.59 205 ASP A CA 1
ATOM 1492 C C . ASP A 1 205 ? 26.823 6.886 -4.751 1.00 46.59 205 ASP A C 1
ATOM 1494 O O . ASP A 1 205 ? 26.659 6.164 -5.741 1.00 46.59 205 ASP A O 1
ATOM 1498 N N . PRO A 1 206 ? 27.371 8.111 -4.888 1.00 46.53 206 PRO A N 1
ATOM 1499 C CA . PRO A 1 206 ? 27.735 8.687 -6.183 1.00 46.53 206 PRO A CA 1
ATOM 1500 C C . PRO A 1 206 ? 29.043 8.154 -6.784 1.00 46.53 206 PRO A C 1
ATOM 1502 O O . PRO A 1 206 ? 29.398 8.598 -7.879 1.00 46.53 206 PRO A O 1
ATOM 1505 N N . TYR A 1 207 ? 29.776 7.266 -6.099 1.00 44.91 207 TYR A 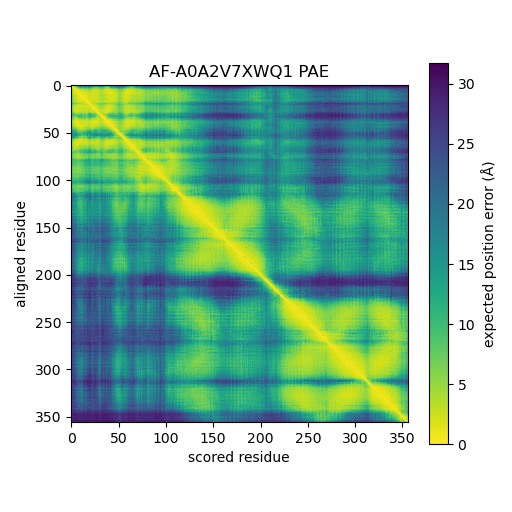N 1
ATOM 1506 C CA . TYR A 1 207 ? 31.170 6.962 -6.447 1.00 44.91 207 TYR A CA 1
ATOM 1507 C C . TYR A 1 207 ? 31.498 5.492 -6.703 1.00 44.91 207 TYR A C 1
ATOM 1509 O O . TYR A 1 207 ? 32.676 5.152 -6.733 1.00 44.91 207 TYR A O 1
ATOM 1517 N N . GLN A 1 208 ? 30.528 4.620 -6.985 1.00 47.06 208 GLN A N 1
ATOM 1518 C CA . GLN A 1 208 ? 30.867 3.246 -7.367 1.00 47.06 208 GLN A CA 1
ATOM 1519 C C . GLN A 1 208 ? 31.166 3.136 -8.881 1.00 47.06 208 GLN A C 1
ATOM 1521 O O . GLN A 1 208 ? 30.244 3.243 -9.696 1.00 47.06 208 GLN A O 1
ATOM 1526 N N . PRO A 1 209 ? 32.433 2.938 -9.310 1.00 45.12 209 PRO A N 1
ATOM 1527 C CA . PRO A 1 209 ? 32.753 2.692 -10.710 1.00 45.12 209 PRO A CA 1
ATOM 1528 C C . PRO A 1 209 ? 32.196 1.327 -11.128 1.00 45.12 209 PRO A C 1
ATOM 1530 O O . PRO A 1 209 ? 32.584 0.280 -10.612 1.00 45.12 209 PRO A O 1
ATOM 1533 N N . ALA A 1 210 ? 31.266 1.345 -12.079 1.00 43.03 210 ALA A N 1
ATOM 1534 C CA . ALA A 1 210 ? 30.669 0.152 -12.656 1.00 43.03 210 ALA A CA 1
ATOM 1535 C C . ALA A 1 210 ? 31.637 -0.526 -13.641 1.00 43.03 210 ALA A C 1
ATOM 1537 O O . ALA A 1 210 ? 31.524 -0.367 -14.852 1.00 43.03 210 ALA A O 1
ATOM 1538 N N . TYR A 1 211 ? 32.564 -1.320 -13.111 1.00 41.38 211 TYR A N 1
ATOM 1539 C CA . TYR A 1 211 ? 33.081 -2.496 -13.806 1.00 41.38 211 TYR A CA 1
ATOM 1540 C C . TYR A 1 211 ? 32.548 -3.717 -13.065 1.00 41.38 211 TYR A C 1
ATOM 1542 O O . TYR A 1 211 ? 33.047 -4.080 -12.005 1.00 41.38 211 TYR A O 1
ATOM 1550 N N . GLN A 1 212 ? 31.477 -4.323 -13.576 1.00 42.41 212 GLN A N 1
ATOM 1551 C CA . GLN A 1 212 ? 30.904 -5.519 -12.966 1.00 42.41 212 GLN A CA 1
ATOM 1552 C C . GLN A 1 212 ? 31.331 -6.770 -13.716 1.00 42.41 212 GLN A C 1
ATOM 1554 O O . GLN A 1 212 ? 30.692 -7.195 -14.673 1.00 42.41 212 GLN A O 1
ATOM 1559 N N . VAL A 1 213 ? 32.363 -7.415 -13.180 1.00 40.12 213 VAL A N 1
ATOM 1560 C CA . VAL A 1 213 ? 32.406 -8.875 -13.147 1.00 40.12 213 VAL A CA 1
ATOM 1561 C C . VAL A 1 213 ? 31.480 -9.282 -11.998 1.00 40.12 213 VAL A C 1
ATOM 1563 O O . VAL A 1 213 ? 31.869 -9.246 -10.834 1.00 40.12 213 VAL A O 1
ATOM 1566 N N . ARG A 1 214 ? 30.208 -9.566 -12.298 1.00 50.03 214 ARG A N 1
ATOM 1567 C CA . ARG A 1 214 ? 29.270 -10.125 -11.312 1.00 50.03 214 ARG A CA 1
ATOM 1568 C C . ARG A 1 214 ? 29.403 -11.638 -11.300 1.00 50.03 214 ARG A C 1
ATOM 1570 O O . ARG A 1 214 ? 29.381 -12.273 -12.353 1.00 50.03 214 ARG A O 1
ATOM 1577 N N . SER A 1 215 ? 29.490 -12.219 -10.108 1.00 48.94 215 SER A N 1
ATOM 1578 C CA . SER A 1 215 ? 29.331 -13.660 -9.959 1.00 48.94 215 SER A CA 1
ATOM 1579 C C . SER A 1 215 ? 27.882 -14.046 -10.294 1.00 48.94 215 SER A C 1
ATOM 1581 O O . SER A 1 215 ? 26.953 -13.275 -10.046 1.00 48.94 215 SER A O 1
ATOM 1583 N N . MET A 1 216 ? 27.645 -15.248 -10.831 1.00 43.31 216 MET A N 1
ATOM 1584 C CA . MET A 1 216 ? 26.280 -15.729 -11.115 1.00 43.31 216 MET A CA 1
ATOM 1585 C C . MET A 1 216 ? 25.381 -15.704 -9.857 1.00 43.31 216 MET A C 1
ATOM 1587 O O . MET A 1 216 ? 24.171 -15.515 -9.971 1.00 43.31 216 MET A O 1
ATOM 1591 N N . ARG A 1 217 ? 25.965 -15.824 -8.651 1.00 55.31 217 ARG A N 1
ATOM 1592 C CA . ARG A 1 217 ? 25.249 -15.693 -7.367 1.00 55.31 217 ARG A CA 1
ATOM 1593 C C . ARG A 1 217 ? 24.740 -14.265 -7.108 1.00 55.31 217 ARG A C 1
ATOM 1595 O O . ARG A 1 217 ? 23.665 -14.123 -6.532 1.00 55.31 217 ARG A O 1
ATOM 1602 N N . ASP A 1 218 ? 25.425 -13.234 -7.602 1.00 48.25 218 ASP A N 1
ATOM 1603 C CA . ASP A 1 218 ? 25.025 -11.824 -7.441 1.00 48.25 218 ASP A CA 1
ATOM 1604 C C . ASP A 1 218 ? 23.987 -11.355 -8.475 1.00 48.25 218 ASP A C 1
ATOM 1606 O O . ASP A 1 218 ? 23.238 -10.408 -8.240 1.00 48.25 218 ASP A O 1
ATOM 1610 N N . SER A 1 219 ? 23.873 -12.025 -9.624 1.00 46.44 219 SER A N 1
ATOM 1611 C CA . SER A 1 219 ? 22.808 -11.726 -10.600 1.00 46.44 219 SER A CA 1
ATOM 1612 C C . SER A 1 219 ? 21.426 -12.220 -10.139 1.00 46.44 219 SER A C 1
ATOM 1614 O O . SER A 1 219 ? 20.398 -11.647 -10.515 1.00 46.44 219 SER A O 1
ATOM 1616 N N . ILE A 1 220 ? 21.383 -13.240 -9.273 1.00 52.47 220 ILE A N 1
ATOM 1617 C CA . ILE A 1 220 ? 20.139 -13.749 -8.675 1.00 52.47 220 ILE A CA 1
ATOM 1618 C C . ILE A 1 220 ? 19.622 -12.788 -7.592 1.00 52.47 220 ILE A C 1
ATOM 1620 O O . ILE A 1 220 ? 18.414 -12.547 -7.506 1.00 52.47 220 ILE A O 1
ATOM 1624 N N . SER A 1 221 ? 20.511 -12.169 -6.806 1.00 45.59 221 SER A N 1
ATOM 1625 C CA . SER A 1 221 ? 20.106 -11.216 -5.766 1.00 45.59 221 SER A CA 1
ATOM 1626 C C . SER A 1 221 ? 19.484 -9.955 -6.372 1.00 45.59 221 SER A C 1
ATOM 1628 O O . SER A 1 221 ? 18.404 -9.567 -5.939 1.00 45.59 221 SER A O 1
ATOM 1630 N N . VAL A 1 222 ? 20.038 -9.398 -7.457 1.00 48.62 222 VAL A N 1
ATOM 1631 C CA . VAL A 1 222 ? 19.469 -8.208 -8.130 1.00 48.62 222 VAL A CA 1
ATOM 1632 C C . VAL A 1 222 ? 18.077 -8.458 -8.721 1.00 48.62 222 VAL A C 1
ATOM 1634 O O . VAL A 1 222 ? 17.227 -7.569 -8.677 1.00 48.62 222 VAL A O 1
ATOM 1637 N N . SER A 1 223 ? 17.795 -9.680 -9.184 1.00 47.62 223 SER A N 1
ATOM 1638 C CA . SER A 1 223 ? 16.449 -10.060 -9.648 1.00 47.62 223 SER A CA 1
ATOM 1639 C C . SER A 1 223 ? 15.444 -10.240 -8.501 1.00 47.62 223 SER A C 1
ATOM 1641 O O . SER A 1 223 ? 14.237 -10.176 -8.724 1.00 47.62 223 SER A O 1
ATOM 1643 N N . THR A 1 224 ? 15.923 -10.413 -7.264 1.00 52.75 224 THR A N 1
ATOM 1644 C CA . THR A 1 224 ? 15.084 -10.626 -6.069 1.00 52.75 224 THR A CA 1
ATOM 1645 C C . THR A 1 224 ? 14.936 -9.362 -5.209 1.00 52.75 224 THR A C 1
ATOM 1647 O O . THR A 1 224 ? 14.020 -9.285 -4.391 1.00 52.75 224 THR A O 1
ATOM 1650 N N . ILE A 1 225 ? 15.771 -8.335 -5.427 1.00 55.41 225 ILE A N 1
ATOM 1651 C CA . ILE A 1 225 ? 15.737 -7.050 -4.703 1.00 55.41 225 ILE A CA 1
ATOM 1652 C C . ILE A 1 225 ? 14.327 -6.432 -4.707 1.00 55.41 225 ILE A C 1
ATOM 1654 O O . ILE A 1 225 ? 13.839 -5.989 -3.667 1.00 55.41 225 ILE A O 1
ATOM 1658 N N . GLY A 1 226 ? 13.628 -6.456 -5.848 1.00 58.56 226 GLY A N 1
ATOM 1659 C CA . GLY A 1 226 ? 12.258 -5.936 -5.941 1.00 58.56 226 GLY A CA 1
ATOM 1660 C C . GLY A 1 226 ? 11.258 -6.694 -5.058 1.00 58.56 226 GLY A C 1
ATOM 1661 O O . GLY A 1 226 ? 10.409 -6.077 -4.415 1.00 58.56 226 GLY A O 1
ATOM 1662 N N . LEU A 1 227 ? 11.396 -8.021 -4.971 1.00 58.25 227 LEU A N 1
ATOM 1663 C CA . LEU A 1 227 ? 10.542 -8.871 -4.140 1.00 58.25 227 LEU A CA 1
ATOM 1664 C C . LEU A 1 227 ? 10.814 -8.660 -2.644 1.00 58.25 227 LEU A C 1
ATOM 1666 O O . LEU A 1 227 ? 9.876 -8.623 -1.852 1.00 58.25 227 LEU A O 1
ATOM 1670 N N . GLN A 1 228 ? 12.081 -8.479 -2.257 1.00 63.28 228 GLN A N 1
ATOM 1671 C CA . GLN A 1 228 ? 12.474 -8.241 -0.864 1.00 63.28 228 GLN A CA 1
ATOM 1672 C C . GLN A 1 228 ? 12.001 -6.877 -0.353 1.00 63.28 228 GLN A C 1
ATOM 1674 O O . GLN A 1 228 ? 11.481 -6.793 0.759 1.00 63.28 228 GLN A O 1
ATOM 1679 N N . TYR A 1 229 ? 12.099 -5.819 -1.167 1.00 65.38 229 TYR A N 1
ATOM 1680 C CA . TYR A 1 229 ? 11.544 -4.512 -0.800 1.00 65.38 229 TYR A CA 1
ATOM 1681 C C . TYR A 1 229 ? 10.018 -4.548 -0.683 1.00 65.38 229 TYR A C 1
ATOM 1683 O O . TYR A 1 229 ? 9.468 -4.013 0.280 1.00 65.38 229 TYR A O 1
ATOM 1691 N N . ALA A 1 230 ? 9.332 -5.222 -1.611 1.00 62.47 230 ALA A N 1
ATOM 1692 C CA . ALA A 1 230 ? 7.886 -5.410 -1.525 1.00 62.47 230 ALA A CA 1
ATOM 1693 C C . ALA A 1 230 ? 7.491 -6.188 -0.257 1.00 62.47 230 ALA A C 1
ATOM 1695 O O . ALA A 1 230 ? 6.575 -5.774 0.452 1.00 62.47 230 ALA A O 1
ATOM 1696 N N . ALA A 1 231 ? 8.213 -7.264 0.072 1.00 67.00 231 ALA A N 1
ATOM 1697 C CA . ALA A 1 231 ? 8.000 -8.038 1.294 1.00 67.00 231 ALA A CA 1
ATOM 1698 C C . ALA A 1 231 ? 8.232 -7.202 2.563 1.00 67.00 231 ALA A C 1
ATOM 1700 O O . ALA A 1 231 ? 7.421 -7.259 3.484 1.00 67.00 231 ALA A O 1
ATOM 1701 N N . GLY A 1 232 ? 9.284 -6.378 2.595 1.00 70.75 232 GLY A N 1
ATOM 1702 C CA . GLY A 1 232 ? 9.560 -5.470 3.710 1.00 70.75 232 GLY A CA 1
ATOM 1703 C C . GLY A 1 232 ? 8.448 -4.440 3.926 1.00 70.75 232 GLY A C 1
ATOM 1704 O O . GLY A 1 232 ? 7.979 -4.264 5.049 1.00 70.75 232 GLY A O 1
ATOM 1705 N N . ILE A 1 233 ? 7.963 -3.806 2.853 1.00 69.38 233 ILE A N 1
ATOM 1706 C CA . ILE A 1 233 ? 6.840 -2.856 2.923 1.00 69.38 233 ILE A CA 1
ATOM 1707 C C . ILE A 1 233 ? 5.567 -3.566 3.398 1.00 69.38 233 ILE A C 1
ATOM 1709 O O . ILE A 1 233 ? 4.887 -3.068 4.295 1.00 69.38 233 ILE A O 1
ATOM 1713 N N . MET A 1 234 ? 5.266 -4.751 2.856 1.00 71.56 234 MET A N 1
ATOM 1714 C CA . MET A 1 234 ? 4.115 -5.548 3.288 1.00 71.56 234 MET A CA 1
ATOM 1715 C C . MET A 1 234 ? 4.206 -5.937 4.766 1.00 71.56 234 MET A C 1
ATOM 1717 O O . MET A 1 234 ? 3.196 -5.865 5.461 1.00 71.56 234 MET A O 1
ATOM 1721 N N . ALA A 1 235 ? 5.393 -6.282 5.269 1.00 75.75 235 ALA A N 1
ATOM 1722 C CA . ALA A 1 235 ? 5.598 -6.596 6.680 1.00 75.75 235 ALA A CA 1
ATOM 1723 C C . ALA A 1 235 ? 5.313 -5.385 7.585 1.00 75.75 235 ALA A C 1
ATOM 1725 O O . ALA A 1 235 ? 4.609 -5.517 8.587 1.00 75.75 235 ALA A O 1
ATOM 1726 N N . VAL A 1 236 ? 5.786 -4.191 7.210 1.00 76.12 236 VAL A N 1
ATOM 1727 C CA . VAL A 1 236 ? 5.490 -2.951 7.949 1.00 76.12 236 VAL A CA 1
ATOM 1728 C C . VAL A 1 236 ? 3.994 -2.630 7.907 1.00 76.12 236 VAL A C 1
ATOM 1730 O O . VAL A 1 236 ? 3.399 -2.330 8.942 1.00 76.12 236 VAL A O 1
ATOM 1733 N N . CYS A 1 237 ? 3.352 -2.741 6.741 1.00 75.25 237 CYS A N 1
ATOM 1734 C CA . CYS A 1 237 ? 1.908 -2.548 6.611 1.00 75.25 237 CYS A CA 1
ATOM 1735 C C . CYS A 1 237 ? 1.115 -3.548 7.460 1.00 75.25 237 CYS A C 1
ATOM 1737 O O . CYS A 1 237 ? 0.170 -3.149 8.137 1.00 75.25 237 CYS A O 1
ATOM 1739 N N . ALA A 1 238 ? 1.509 -4.823 7.464 1.00 77.12 238 ALA A N 1
ATOM 1740 C CA . ALA A 1 238 ? 0.882 -5.857 8.279 1.00 77.12 238 ALA A CA 1
ATOM 1741 C C . ALA A 1 238 ? 1.024 -5.555 9.778 1.00 77.12 238 ALA A C 1
ATOM 1743 O O . ALA A 1 238 ? 0.048 -5.663 10.519 1.00 77.12 238 ALA A O 1
ATOM 1744 N N . ALA A 1 239 ? 2.200 -5.100 10.221 1.00 80.81 239 ALA A N 1
ATOM 1745 C CA . ALA A 1 239 ? 2.421 -4.689 11.605 1.00 80.81 239 ALA A CA 1
ATOM 1746 C C . ALA A 1 239 ? 1.527 -3.499 12.003 1.00 80.81 239 ALA A C 1
ATOM 1748 O O . ALA A 1 239 ? 0.883 -3.530 13.051 1.00 80.81 239 ALA A O 1
ATOM 1749 N N . LEU A 1 240 ? 1.420 -2.474 11.151 1.00 78.25 240 LEU A N 1
ATOM 1750 C CA . LEU A 1 240 ? 0.532 -1.329 11.387 1.00 78.25 240 LEU A CA 1
ATOM 1751 C C . LEU A 1 240 ? -0.947 -1.735 11.404 1.00 78.25 240 LEU A C 1
ATOM 1753 O O . LEU A 1 240 ? -1.702 -1.284 12.267 1.00 78.25 240 LEU A O 1
ATOM 1757 N N . ALA A 1 241 ? -1.358 -2.615 10.488 1.00 78.19 241 ALA A N 1
ATOM 1758 C CA . ALA A 1 241 ? -2.709 -3.163 10.456 1.00 78.19 241 ALA A CA 1
ATOM 1759 C C . ALA A 1 241 ? -3.031 -3.933 11.745 1.00 78.19 241 ALA A C 1
ATOM 1761 O O . ALA A 1 241 ? -4.134 -3.803 12.274 1.00 78.19 241 ALA A O 1
ATOM 1762 N N . LEU A 1 242 ? -2.061 -4.669 12.295 1.00 79.88 242 LEU A N 1
ATOM 1763 C CA . LEU A 1 242 ? -2.207 -5.380 13.562 1.00 79.88 242 LEU A CA 1
ATOM 1764 C C . LEU A 1 242 ? -2.426 -4.413 14.732 1.00 79.88 242 LEU A C 1
ATOM 1766 O O . LEU A 1 242 ? -3.348 -4.599 15.522 1.00 79.88 242 LEU A O 1
ATOM 1770 N N . VAL A 1 243 ? -1.633 -3.340 14.813 1.00 80.31 243 VAL A N 1
ATOM 1771 C CA . VAL A 1 243 ? -1.793 -2.292 15.837 1.00 80.31 243 VAL A CA 1
ATOM 1772 C C . VAL A 1 243 ? -3.171 -1.628 15.740 1.00 80.31 243 VAL A C 1
ATOM 1774 O O . VAL A 1 243 ? -3.840 -1.420 16.755 1.00 80.31 243 VAL A O 1
ATOM 1777 N N . LEU A 1 244 ? -3.631 -1.334 14.523 1.00 76.38 244 LEU A N 1
ATOM 1778 C CA . LEU A 1 244 ? -4.961 -0.772 14.282 1.00 76.38 244 LEU A CA 1
ATOM 1779 C C . LEU A 1 244 ? -6.080 -1.747 14.665 1.00 76.38 244 LEU A C 1
ATOM 1781 O O . LEU A 1 244 ? -7.054 -1.334 15.294 1.00 76.38 244 LEU A O 1
ATOM 1785 N N . ALA A 1 245 ? -5.929 -3.034 14.348 1.00 78.44 245 ALA A N 1
ATOM 1786 C CA . ALA A 1 245 ? -6.875 -4.071 14.744 1.00 78.44 245 ALA A CA 1
ATOM 1787 C C . ALA A 1 245 ? -6.967 -4.191 16.274 1.00 78.44 245 ALA A C 1
ATOM 1789 O O . ALA A 1 245 ? -8.073 -4.219 16.814 1.00 78.44 245 ALA A O 1
ATOM 1790 N N . ILE A 1 246 ? -5.828 -4.172 16.981 1.00 80.25 246 ILE A N 1
ATOM 1791 C CA . ILE A 1 246 ? -5.778 -4.148 18.453 1.00 80.25 246 ILE A CA 1
ATOM 1792 C C . ILE A 1 246 ? -6.559 -2.949 18.989 1.00 80.25 246 ILE A C 1
ATOM 1794 O O . ILE A 1 246 ? -7.421 -3.113 19.850 1.00 80.25 246 ILE A O 1
ATOM 1798 N N . SER A 1 247 ? -6.287 -1.753 18.461 1.00 79.25 247 SER A N 1
ATOM 1799 C CA . SER A 1 247 ? -6.952 -0.516 18.879 1.00 79.25 247 SER A CA 1
ATOM 1800 C C . SER A 1 247 ? -8.467 -0.565 18.644 1.00 79.25 247 SER A C 1
ATOM 1802 O O . SER A 1 247 ? -9.247 -0.220 19.534 1.00 79.25 247 SER A O 1
ATOM 1804 N N . GLY A 1 248 ? -8.902 -1.064 17.482 1.00 77.75 248 GLY A N 1
ATOM 1805 C CA . GLY A 1 248 ? -10.316 -1.208 17.135 1.00 77.75 248 GLY A CA 1
ATOM 1806 C C . GLY A 1 248 ? -11.052 -2.203 18.035 1.00 77.75 248 GLY A C 1
ATOM 1807 O O . GLY A 1 248 ? -12.093 -1.867 18.603 1.00 77.75 248 GLY A O 1
ATOM 1808 N N . VAL A 1 249 ? -10.495 -3.405 18.227 1.00 80.44 249 VAL A N 1
ATOM 1809 C CA . VAL A 1 249 ? -11.073 -4.432 19.114 1.00 80.44 249 VAL A CA 1
ATOM 1810 C C . VAL A 1 249 ? -11.130 -3.929 20.555 1.00 80.44 249 VAL A C 1
ATOM 1812 O O . VAL A 1 249 ? -12.164 -4.062 21.215 1.00 80.44 249 VAL A O 1
ATOM 1815 N N . TYR A 1 250 ? -10.056 -3.293 21.029 1.00 80.25 250 TYR A N 1
ATOM 1816 C CA . TYR A 1 250 ? -10.012 -2.676 22.349 1.00 80.25 250 TYR A CA 1
ATOM 1817 C C . TYR A 1 250 ? -11.100 -1.607 22.508 1.00 80.25 250 TYR A C 1
ATOM 1819 O O . TYR A 1 250 ? -11.830 -1.626 23.496 1.00 80.25 250 TYR A O 1
ATOM 1827 N N . GLY A 1 251 ? -11.246 -0.701 21.535 1.00 75.81 251 GLY A N 1
ATOM 1828 C CA . GLY A 1 251 ? -12.231 0.380 21.575 1.00 75.81 251 GLY A CA 1
ATOM 1829 C C . GLY A 1 251 ? -13.668 -0.136 21.639 1.00 75.81 251 GLY A C 1
ATOM 1830 O O . GLY A 1 251 ? -14.429 0.264 22.521 1.00 75.81 251 GLY A O 1
ATOM 1831 N N . VAL A 1 252 ? -14.027 -1.079 20.760 1.00 77.88 252 VAL A N 1
ATOM 1832 C CA . VAL A 1 252 ? -15.373 -1.674 20.728 1.00 77.88 252 VAL A CA 1
ATOM 1833 C C . VAL A 1 252 ? -15.670 -2.446 22.016 1.00 77.88 252 VAL A C 1
ATOM 1835 O O . VAL A 1 252 ? -16.769 -2.320 22.564 1.00 77.88 252 VAL A O 1
ATOM 1838 N N . MET A 1 253 ? -14.708 -3.213 22.541 1.00 79.38 253 MET A N 1
ATOM 1839 C CA . MET A 1 253 ? -14.920 -3.945 23.794 1.00 79.38 253 MET A CA 1
ATOM 1840 C C . MET A 1 253 ? -14.955 -3.025 25.009 1.00 79.38 253 MET A C 1
ATOM 1842 O O . MET A 1 253 ? -15.825 -3.203 25.857 1.00 79.38 253 MET A O 1
ATOM 1846 N N . SER A 1 254 ? -14.098 -2.006 25.075 1.00 77.56 254 SER A N 1
ATOM 1847 C CA . SER A 1 254 ? -14.146 -1.004 26.143 1.00 77.56 254 SER A CA 1
ATOM 1848 C C . SER A 1 254 ? -15.494 -0.287 26.159 1.00 77.56 254 SER A C 1
ATOM 1850 O O . SER A 1 254 ? -16.068 -0.112 27.226 1.00 77.56 254 SER A O 1
ATOM 1852 N N . TYR A 1 255 ? -16.035 0.069 24.990 1.00 75.75 255 TYR A N 1
ATOM 1853 C CA . TYR A 1 255 ? -17.345 0.709 24.889 1.00 75.75 255 TYR A CA 1
ATOM 1854 C C . TYR A 1 255 ? -18.480 -0.199 25.385 1.00 75.75 255 TYR A C 1
ATOM 1856 O O . TYR A 1 255 ? -19.302 0.222 26.196 1.00 75.75 255 TYR A O 1
ATOM 1864 N N . ARG A 1 256 ? -18.502 -1.473 24.965 1.00 74.94 256 ARG A N 1
ATOM 1865 C CA . ARG A 1 256 ? -19.515 -2.442 25.426 1.00 74.94 256 ARG A CA 1
ATOM 1866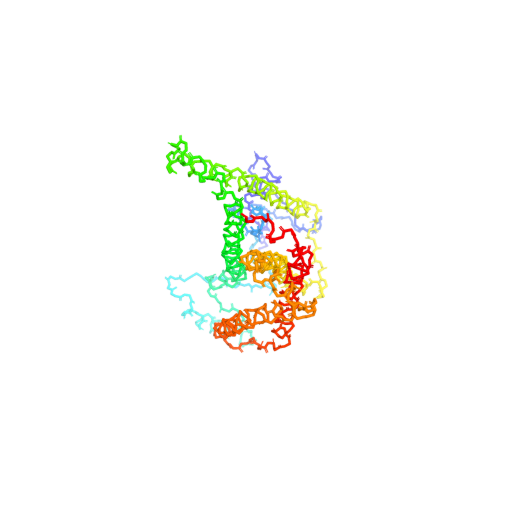 C C . ARG A 1 256 ? -19.426 -2.736 26.920 1.00 74.94 256 ARG A C 1
ATOM 1868 O O . ARG A 1 256 ? -20.462 -2.905 27.557 1.00 74.94 256 ARG A O 1
ATOM 1875 N N . VAL A 1 257 ? -18.212 -2.802 27.465 1.00 74.25 257 VAL A N 1
ATOM 1876 C CA . VAL A 1 257 ? -17.985 -2.960 28.907 1.00 74.25 257 VAL A CA 1
ATOM 1877 C C . VAL A 1 257 ? -18.513 -1.736 29.650 1.00 74.25 257 VAL A C 1
ATOM 1879 O O . VAL A 1 257 ? -19.281 -1.904 30.591 1.00 74.25 257 VAL A O 1
ATOM 1882 N N . SER A 1 258 ? -18.202 -0.521 29.184 1.00 74.88 258 SER A N 1
ATOM 1883 C CA . SER A 1 258 ? -18.713 0.716 29.784 1.00 74.88 258 SER A CA 1
ATOM 1884 C C . SER A 1 258 ? -20.243 0.782 29.777 1.00 74.88 258 SER A C 1
ATOM 1886 O O . SER A 1 258 ? -20.833 1.142 30.794 1.00 74.88 258 SER A O 1
ATOM 1888 N N . LEU A 1 259 ? -20.894 0.364 28.685 1.00 74.12 259 LEU A N 1
ATOM 1889 C CA . LEU A 1 259 ? -22.359 0.323 28.595 1.00 74.12 259 LEU A CA 1
ATOM 1890 C C . LEU A 1 259 ? -23.014 -0.688 29.548 1.00 74.12 259 LEU A C 1
ATOM 1892 O O . LEU A 1 259 ? -24.178 -0.522 29.895 1.00 74.12 259 LEU A O 1
ATOM 1896 N N . ARG A 1 260 ? -22.297 -1.735 29.971 1.00 77.75 260 ARG A N 1
ATOM 1897 C CA . ARG A 1 260 ? -22.826 -2.798 30.845 1.00 77.75 260 ARG A CA 1
ATOM 1898 C C . ARG A 1 260 ? -22.247 -2.774 32.254 1.00 77.75 260 ARG A C 1
ATOM 1900 O O . ARG A 1 260 ? -22.382 -3.749 32.986 1.00 77.75 260 ARG A O 1
ATOM 1907 N N . THR A 1 261 ? -21.632 -1.665 32.655 1.00 77.25 261 THR A N 1
ATOM 1908 C CA . THR A 1 261 ? -21.020 -1.526 33.985 1.00 77.25 261 THR A CA 1
ATOM 1909 C C . THR A 1 261 ? -22.035 -1.782 35.106 1.00 77.25 261 THR A C 1
ATOM 1911 O O . THR A 1 261 ? -21.706 -2.458 36.076 1.00 77.25 261 THR A O 1
ATOM 1914 N N . LEU A 1 262 ? -23.284 -1.329 34.935 1.00 75.31 262 LEU A N 1
ATOM 1915 C CA . LEU A 1 262 ? -24.378 -1.563 35.886 1.00 75.31 262 LEU A CA 1
ATOM 1916 C C . LEU A 1 262 ? -24.779 -3.044 35.963 1.00 75.31 262 LEU A C 1
ATOM 1918 O O . LEU A 1 262 ? -24.846 -3.606 37.050 1.00 75.31 262 LEU A O 1
ATOM 1922 N N . GLU A 1 263 ? -24.969 -3.710 34.822 1.00 83.38 263 GLU A N 1
ATOM 1923 C CA . GLU A 1 263 ? -25.293 -5.145 34.767 1.00 83.38 263 GLU A CA 1
ATOM 1924 C C . GLU A 1 263 ? -24.185 -5.999 35.409 1.00 83.38 263 GLU A C 1
ATOM 1926 O O . GLU A 1 263 ? -24.462 -6.957 36.133 1.00 83.38 263 GLU A O 1
ATOM 1931 N N . ILE A 1 264 ? -22.921 -5.635 35.169 1.00 81.12 264 ILE A N 1
ATOM 1932 C CA . ILE A 1 264 ? -21.755 -6.288 35.773 1.00 81.12 264 ILE A CA 1
ATOM 1933 C C . ILE A 1 264 ? -21.728 -6.030 37.286 1.00 81.12 264 ILE A C 1
ATOM 1935 O O . ILE A 1 264 ? -21.545 -6.977 38.046 1.00 81.12 264 ILE A O 1
ATOM 1939 N N . GLY A 1 265 ? -21.975 -4.794 37.727 1.00 78.19 265 GLY A N 1
ATOM 1940 C CA . GLY A 1 265 ? -22.038 -4.428 39.144 1.00 78.19 265 GLY A CA 1
ATOM 1941 C C . GLY A 1 265 ? -23.127 -5.185 39.908 1.00 78.19 265 GLY A C 1
ATOM 1942 O O . GLY A 1 265 ? -22.855 -5.724 40.978 1.00 78.19 265 GLY A O 1
ATOM 1943 N N . VAL A 1 266 ? -24.323 -5.320 39.326 1.00 82.19 266 VAL A N 1
ATOM 1944 C CA . VAL A 1 266 ? -25.425 -6.106 39.908 1.00 82.19 266 VAL A CA 1
ATOM 1945 C C . VAL A 1 266 ? -25.066 -7.593 39.975 1.00 82.19 266 VAL A C 1
ATOM 1947 O O . VAL A 1 266 ? -25.284 -8.225 41.004 1.00 82.19 266 VAL A O 1
ATOM 1950 N N . ARG A 1 267 ? -24.461 -8.167 38.925 1.00 84.88 267 ARG A N 1
ATOM 1951 C CA . ARG A 1 267 ? -24.014 -9.574 38.946 1.00 84.88 267 ARG A CA 1
ATOM 1952 C C . ARG A 1 267 ? -22.967 -9.837 40.023 1.00 84.88 267 ARG A C 1
ATOM 1954 O O . ARG A 1 267 ? -23.066 -10.841 40.719 1.00 84.88 267 ARG A O 1
ATOM 1961 N N . VAL A 1 268 ? -21.985 -8.950 40.162 1.00 83.25 268 VAL A N 1
ATOM 1962 C CA . VAL A 1 268 ? -20.951 -9.062 41.201 1.00 83.25 268 VAL A CA 1
ATOM 1963 C C . VAL A 1 268 ? -21.571 -8.906 42.594 1.00 83.25 268 VAL A C 1
ATOM 1965 O O . VAL A 1 268 ? -21.230 -9.672 43.489 1.00 83.25 268 VAL A O 1
ATOM 1968 N N . ALA A 1 269 ? -22.540 -8.001 42.772 1.00 82.50 269 ALA A N 1
ATOM 1969 C CA . ALA A 1 269 ? -23.278 -7.852 44.029 1.00 82.50 269 ALA A CA 1
ATOM 1970 C C . ALA A 1 269 ? -24.122 -9.093 44.389 1.00 82.50 269 ALA A C 1
ATOM 1972 O O . ALA A 1 269 ? -24.260 -9.419 45.564 1.00 82.50 269 ALA A O 1
ATOM 1973 N N . LEU A 1 270 ? -24.634 -9.818 43.388 1.00 84.38 270 LEU A N 1
ATOM 1974 C CA . LEU A 1 270 ? -25.344 -11.095 43.551 1.00 84.38 270 LEU A CA 1
ATOM 1975 C C . LEU A 1 270 ? -24.406 -12.308 43.730 1.00 84.38 270 LEU A C 1
ATOM 1977 O O . LEU A 1 270 ? -24.883 -13.437 43.812 1.00 84.38 270 LEU A O 1
ATOM 1981 N N . GLY A 1 271 ? -23.085 -12.097 43.794 1.00 84.31 271 GLY A N 1
ATOM 1982 C CA . GLY A 1 271 ? -22.095 -13.144 44.067 1.00 84.31 271 GLY A CA 1
ATOM 1983 C C . GLY A 1 271 ? -21.443 -13.781 42.835 1.00 84.31 271 GLY A C 1
ATOM 1984 O O . GLY A 1 271 ? -20.788 -14.814 42.971 1.00 84.31 271 GLY A O 1
ATOM 1985 N N . ALA A 1 272 ? -21.586 -13.202 41.637 1.00 86.12 272 ALA A N 1
ATOM 1986 C CA . ALA A 1 272 ? -20.889 -13.703 40.450 1.00 86.12 272 ALA A CA 1
ATOM 1987 C C . ALA A 1 272 ? -19.364 -13.616 40.621 1.00 86.12 272 ALA A C 1
ATOM 1989 O O . ALA A 1 272 ? -18.821 -12.572 40.993 1.00 86.12 272 ALA A O 1
ATOM 1990 N N . SER A 1 273 ? -18.661 -14.705 40.303 1.00 85.00 273 SER A N 1
ATOM 1991 C CA . SER A 1 273 ? -17.207 -14.756 40.428 1.00 85.00 273 SER A CA 1
ATOM 1992 C C . SER A 1 273 ? -16.518 -13.968 39.306 1.00 85.00 273 SER A C 1
ATOM 1994 O O . SER A 1 273 ? -17.059 -13.783 38.211 1.00 85.00 273 SER A O 1
ATOM 1996 N N . ALA A 1 274 ? -15.270 -13.546 39.536 1.00 79.25 274 ALA A N 1
ATOM 1997 C CA . ALA A 1 274 ? -14.458 -12.889 38.507 1.00 79.25 274 ALA A CA 1
ATOM 1998 C C . ALA A 1 274 ? -14.302 -13.749 37.233 1.00 79.25 274 ALA A C 1
ATOM 2000 O O . ALA A 1 274 ? -14.198 -13.215 36.127 1.00 79.25 274 ALA A O 1
ATOM 2001 N N . GLY A 1 275 ? -14.338 -15.079 37.379 1.00 83.44 275 GLY A N 1
ATOM 2002 C CA . GLY A 1 275 ? -14.321 -16.024 36.263 1.00 83.44 275 GLY A CA 1
ATOM 2003 C C . GLY A 1 275 ? -15.587 -15.964 35.407 1.00 83.44 275 GLY A C 1
ATOM 2004 O O . GLY A 1 275 ? -15.487 -16.031 34.183 1.00 83.44 275 GLY A O 1
ATOM 2005 N N . ASP A 1 276 ? -16.757 -15.761 36.017 1.00 84.56 276 ASP A N 1
ATOM 2006 C CA . ASP A 1 276 ? -18.036 -15.682 35.301 1.00 84.56 276 ASP A CA 1
ATOM 2007 C C . ASP A 1 276 ? -18.102 -14.427 34.430 1.00 84.56 276 ASP A C 1
ATOM 2009 O O . ASP A 1 276 ? -18.454 -14.494 33.250 1.00 84.56 276 ASP A O 1
ATOM 2013 N N . VAL A 1 277 ? -17.669 -13.285 34.974 1.00 82.88 277 VAL A N 1
ATOM 2014 C CA . VAL A 1 277 ? -17.596 -12.014 34.237 1.00 82.88 277 VAL A CA 1
ATOM 2015 C C . VAL A 1 277 ? -16.577 -12.102 33.097 1.00 82.88 277 VAL A C 1
ATOM 2017 O O . VAL A 1 277 ? -16.862 -11.670 31.971 1.00 82.88 277 VAL A O 1
ATOM 2020 N N . LEU A 1 278 ? -15.410 -12.707 33.348 1.00 84.38 278 LEU A N 1
ATOM 2021 C CA . LEU A 1 278 ? -14.378 -12.892 32.329 1.00 84.38 278 LEU A CA 1
ATOM 2022 C C . LEU A 1 278 ? -14.853 -13.834 31.212 1.00 84.38 278 LEU A C 1
ATOM 2024 O O . LEU A 1 278 ? -14.681 -13.519 30.038 1.00 84.38 278 LEU A O 1
ATOM 2028 N N . ARG A 1 279 ? -15.500 -14.958 31.544 1.00 86.75 279 ARG A N 1
ATOM 2029 C CA . ARG A 1 279 ? -16.002 -15.935 30.563 1.00 86.75 279 ARG A CA 1
ATOM 2030 C C . ARG A 1 279 ? -17.090 -15.342 29.673 1.00 86.75 279 ARG A C 1
ATOM 2032 O O . ARG A 1 279 ? -17.101 -15.594 28.468 1.00 86.75 279 ARG A O 1
ATOM 2039 N N . LEU A 1 280 ? -17.975 -14.524 30.238 1.00 84.69 280 LEU A N 1
ATOM 2040 C CA . LEU A 1 280 ? -19.067 -13.885 29.502 1.00 84.69 280 LEU A CA 1
ATOM 2041 C C . LEU A 1 280 ? -18.538 -12.811 28.535 1.00 84.69 280 LEU A C 1
ATOM 2043 O O . LEU A 1 280 ? -18.909 -12.789 27.358 1.00 84.69 280 LEU A O 1
ATOM 2047 N N . THR A 1 281 ? -17.613 -11.965 28.999 1.00 83.38 281 THR A N 1
ATOM 2048 C CA . THR A 1 281 ? -16.980 -10.922 28.170 1.00 83.38 281 THR A CA 1
ATOM 2049 C C . THR A 1 281 ? -16.059 -11.509 27.095 1.00 83.38 281 THR A C 1
ATOM 2051 O O . THR A 1 281 ? -16.154 -11.118 25.928 1.00 83.38 281 THR A O 1
ATOM 2054 N N . MET A 1 282 ? -15.240 -12.508 27.439 1.00 85.50 282 MET A N 1
ATOM 2055 C CA . MET A 1 282 ? -14.401 -13.246 26.485 1.00 85.50 282 MET A CA 1
ATOM 2056 C C . MET A 1 282 ? -15.220 -14.032 25.466 1.00 85.50 282 MET A C 1
ATOM 2058 O O . MET A 1 282 ? -14.874 -14.041 24.290 1.00 85.50 282 MET A O 1
ATOM 2062 N N . GLY A 1 283 ? -16.334 -14.648 25.869 1.00 86.81 283 GLY A N 1
ATOM 2063 C CA . GLY A 1 283 ? -17.224 -15.362 24.951 1.00 86.81 283 GLY A CA 1
ATOM 2064 C C . GLY A 1 283 ? -17.829 -14.445 23.883 1.00 86.81 283 GLY A C 1
ATOM 2065 O O . GLY A 1 283 ? -17.957 -14.831 22.720 1.00 86.81 283 GLY A O 1
ATOM 2066 N N . GLN A 1 284 ? -18.146 -13.198 24.243 1.00 83.62 284 GLN A N 1
ATOM 2067 C CA . GLN A 1 284 ? -18.591 -12.189 23.279 1.00 83.62 284 GLN A CA 1
ATOM 2068 C C . GLN A 1 284 ? -17.459 -11.716 22.364 1.00 83.62 284 GLN A C 1
ATOM 2070 O O . GLN A 1 284 ? -17.697 -11.557 21.165 1.00 83.62 284 GLN A O 1
ATOM 2075 N N . ALA A 1 285 ? -16.245 -11.535 22.902 1.00 83.56 285 ALA A N 1
ATOM 2076 C CA . ALA A 1 285 ? -15.060 -11.240 22.096 1.00 83.56 285 ALA A CA 1
ATOM 2077 C C . ALA A 1 285 ? -14.829 -12.347 21.058 1.00 83.56 285 ALA A C 1
ATOM 2079 O O . ALA A 1 285 ? -14.740 -12.068 19.869 1.00 83.56 285 ALA A O 1
ATOM 2080 N N . LEU A 1 286 ? -14.832 -13.608 21.499 1.00 88.19 286 LEU A N 1
ATOM 2081 C CA . LEU A 1 286 ? -14.648 -14.788 20.658 1.00 88.19 286 LEU A CA 1
ATOM 2082 C C . LEU A 1 286 ? -15.694 -14.890 19.550 1.00 88.19 286 LEU A C 1
ATOM 2084 O O . LEU A 1 286 ? -15.332 -15.157 18.410 1.00 88.19 286 LEU A O 1
ATOM 2088 N N . ARG A 1 287 ? -16.978 -14.643 19.845 1.00 89.88 287 ARG A N 1
ATOM 2089 C CA . ARG A 1 287 ? -18.030 -14.636 18.814 1.00 89.88 287 ARG A CA 1
ATOM 2090 C C . ARG A 1 287 ? -17.803 -13.547 17.768 1.00 89.88 287 ARG A C 1
ATOM 2092 O O . ARG A 1 287 ? -17.905 -13.828 16.579 1.00 89.88 287 ARG A O 1
ATOM 2099 N N . LEU A 1 288 ? -17.480 -12.324 18.193 1.00 85.56 288 LEU A N 1
ATOM 2100 C CA . LEU A 1 288 ? -17.239 -11.210 17.272 1.00 85.56 288 LEU A CA 1
ATOM 2101 C C . LEU A 1 288 ? -15.996 -11.464 16.405 1.00 85.56 288 LEU A C 1
ATOM 2103 O O . LEU A 1 288 ? -16.051 -11.310 15.186 1.00 85.56 288 LEU A O 1
ATOM 2107 N N . THR A 1 289 ? -14.905 -11.913 17.029 1.00 88.44 289 THR A N 1
ATOM 2108 C CA . THR A 1 289 ? -13.663 -12.292 16.348 1.00 88.44 289 THR A CA 1
ATOM 2109 C C . THR A 1 289 ? -13.901 -13.453 15.389 1.00 88.44 289 THR A C 1
ATOM 2111 O O . THR A 1 289 ? -13.434 -13.399 14.260 1.00 88.44 289 THR A O 1
ATOM 2114 N N . GLY A 1 290 ? -14.670 -14.470 15.785 1.00 90.88 290 GLY A N 1
ATOM 2115 C CA . GLY A 1 290 ? -15.001 -15.614 14.935 1.00 90.88 290 GLY A CA 1
ATOM 2116 C C . GLY A 1 290 ? -15.765 -15.213 13.674 1.00 90.88 290 GLY A C 1
ATOM 2117 O O . GLY A 1 290 ? -15.397 -15.636 12.582 1.00 90.88 290 GLY A O 1
ATOM 2118 N N . VAL A 1 291 ? -16.770 -14.337 13.799 1.00 91.56 291 VAL A N 1
ATOM 2119 C CA . VAL A 1 291 ? -17.494 -13.785 12.637 1.00 91.56 291 VAL A CA 1
ATOM 2120 C C . VAL A 1 291 ? -16.553 -12.974 11.742 1.00 91.56 291 VAL A C 1
ATOM 2122 O O . VAL A 1 291 ? -16.567 -13.145 10.523 1.00 91.56 291 VAL A O 1
ATOM 2125 N N . GLY A 1 292 ? -15.700 -12.133 12.335 1.00 88.25 292 GLY A N 1
ATOM 2126 C CA . GLY A 1 292 ? -14.710 -11.345 11.598 1.00 88.25 292 GLY A CA 1
ATOM 2127 C C . GLY A 1 292 ? -13.693 -12.208 10.846 1.00 88.25 292 GLY A C 1
ATOM 2128 O O . GLY A 1 292 ? -13.435 -11.960 9.671 1.00 88.25 292 GLY A O 1
ATOM 2129 N N . LEU A 1 293 ? -13.157 -13.251 11.486 1.00 90.62 293 LEU A N 1
ATOM 2130 C CA . LEU A 1 293 ? -12.219 -14.195 10.873 1.00 90.62 293 LEU A CA 1
ATOM 2131 C C . LEU A 1 293 ? -12.883 -15.029 9.775 1.00 90.62 293 LEU A C 1
ATOM 2133 O O . LEU A 1 293 ? -12.256 -15.266 8.749 1.00 90.62 293 LEU A O 1
ATOM 2137 N N . ALA A 1 294 ? -14.144 -15.437 9.946 1.00 92.38 294 ALA A N 1
ATOM 2138 C CA . ALA A 1 294 ? -14.876 -16.178 8.921 1.00 92.38 294 ALA A CA 1
ATOM 2139 C C . ALA A 1 294 ? -15.109 -15.325 7.663 1.00 92.38 294 ALA A C 1
ATOM 2141 O O . ALA A 1 294 ? -14.792 -15.757 6.554 1.00 92.38 294 ALA A O 1
ATOM 2142 N N . LEU A 1 295 ? -15.599 -14.091 7.832 1.00 92.38 295 LEU A N 1
ATOM 2143 C CA . LEU A 1 295 ? -15.803 -13.156 6.721 1.00 92.38 295 LEU A CA 1
ATOM 2144 C C . LEU A 1 295 ? -14.476 -12.757 6.064 1.00 92.38 295 LEU A C 1
ATOM 2146 O O . LEU A 1 295 ? -14.358 -12.790 4.840 1.00 92.38 295 LEU A O 1
ATOM 2150 N N . GLY A 1 296 ? -13.465 -12.422 6.870 1.00 87.00 296 GLY A N 1
ATOM 2151 C CA . GLY A 1 296 ? -12.134 -12.054 6.389 1.00 87.00 296 GLY A CA 1
ATOM 2152 C C . GLY A 1 296 ? -11.435 -13.200 5.660 1.00 87.00 296 GLY A C 1
ATOM 2153 O O . GLY A 1 296 ? -10.862 -12.989 4.596 1.00 87.00 296 GLY A O 1
ATOM 2154 N N . GLY A 1 297 ? -11.539 -14.425 6.178 1.00 89.12 297 GLY A N 1
ATOM 2155 C CA . GLY A 1 297 ? -11.013 -15.629 5.539 1.00 89.12 297 GLY A CA 1
ATOM 2156 C C . GLY A 1 297 ? -11.702 -15.931 4.209 1.00 89.12 297 GLY A C 1
ATOM 2157 O O . GLY A 1 297 ? -11.020 -16.197 3.221 1.00 89.12 297 GLY A O 1
ATOM 2158 N N . ALA A 1 298 ? -13.034 -15.823 4.146 1.00 90.62 298 ALA A N 1
ATOM 2159 C CA . ALA A 1 298 ? -13.795 -16.014 2.909 1.00 90.62 298 ALA A CA 1
ATOM 2160 C C . ALA A 1 298 ? -13.420 -14.978 1.834 1.00 90.62 298 ALA A C 1
ATOM 2162 O O . ALA A 1 298 ? -13.153 -15.347 0.688 1.00 90.62 298 ALA A O 1
ATOM 2163 N N . LEU A 1 299 ? -13.333 -13.697 2.209 1.00 88.56 299 LEU A N 1
ATOM 2164 C CA . LEU A 1 299 ? -12.887 -12.624 1.315 1.00 88.56 299 LEU A CA 1
ATOM 2165 C C . LEU A 1 299 ? -11.431 -12.815 0.873 1.00 88.56 299 LEU A C 1
ATOM 2167 O O . LEU A 1 299 ? -11.125 -12.661 -0.308 1.00 88.56 299 LEU A O 1
ATOM 2171 N N . GLY A 1 300 ? -10.542 -13.200 1.792 1.00 85.06 300 GLY A N 1
ATOM 2172 C CA . GLY A 1 300 ? -9.138 -13.477 1.494 1.00 85.06 300 GLY A CA 1
ATOM 2173 C C . GLY A 1 300 ? -8.967 -14.635 0.512 1.00 85.06 300 GLY A C 1
ATOM 2174 O O . GLY A 1 300 ? -8.203 -14.525 -0.443 1.00 85.06 300 GLY A O 1
ATOM 2175 N N . LEU A 1 301 ? -9.724 -15.720 0.691 1.00 86.56 301 LEU A N 1
ATOM 2176 C CA . LEU A 1 301 ? -9.749 -16.857 -0.232 1.00 86.56 301 LEU A CA 1
ATOM 2177 C C . LEU A 1 301 ? -10.291 -16.469 -1.611 1.00 86.56 301 LEU A C 1
ATOM 2179 O O . LEU A 1 301 ? -9.723 -16.873 -2.625 1.00 86.56 301 LEU A O 1
ATOM 2183 N N . ALA A 1 302 ? -11.369 -15.682 -1.665 1.00 86.44 302 ALA A N 1
ATOM 2184 C CA . ALA A 1 302 ? -11.927 -15.193 -2.923 1.00 86.44 302 ALA A CA 1
ATOM 2185 C C . ALA A 1 302 ? -10.917 -14.316 -3.681 1.00 86.44 302 ALA A C 1
ATOM 2187 O O . ALA A 1 302 ? -10.702 -14.519 -4.876 1.00 86.44 302 ALA A O 1
ATOM 2188 N N . ALA A 1 303 ? -10.238 -13.407 -2.976 1.00 82.56 303 ALA A N 1
ATOM 2189 C CA . ALA A 1 303 ? -9.186 -12.571 -3.544 1.00 82.56 303 ALA A CA 1
ATOM 2190 C C . ALA A 1 303 ? -7.981 -13.400 -4.017 1.00 82.56 303 ALA A C 1
ATOM 2192 O O . ALA A 1 303 ? -7.487 -13.183 -5.122 1.00 82.56 303 ALA A O 1
ATOM 2193 N N . ALA A 1 304 ? -7.544 -14.392 -3.233 1.00 79.00 304 ALA A N 1
ATOM 2194 C CA . ALA A 1 304 ? -6.457 -15.293 -3.613 1.00 79.00 304 ALA A CA 1
ATOM 2195 C C . ALA A 1 304 ? -6.797 -16.093 -4.881 1.00 79.00 304 ALA A C 1
ATOM 2197 O O . ALA A 1 304 ? -5.966 -16.213 -5.782 1.00 79.00 304 ALA A O 1
ATOM 2198 N N . LYS A 1 305 ? -8.038 -16.587 -4.994 1.00 81.50 305 LYS A N 1
ATOM 2199 C CA . LYS A 1 305 ? -8.524 -17.271 -6.201 1.00 81.50 305 LYS A CA 1
ATOM 2200 C C . LYS A 1 305 ? -8.583 -16.339 -7.409 1.00 81.50 305 LYS A C 1
ATOM 2202 O O . LYS A 1 305 ? -8.114 -16.718 -8.478 1.00 81.50 305 LYS A O 1
ATOM 2207 N N . ALA A 1 306 ? -9.116 -15.129 -7.244 1.00 80.75 306 ALA A N 1
ATOM 2208 C CA . ALA A 1 306 ? -9.174 -14.138 -8.317 1.00 80.75 306 ALA A CA 1
ATOM 2209 C C . ALA A 1 306 ? -7.769 -13.765 -8.815 1.00 80.75 306 ALA A C 1
ATOM 2211 O O . ALA A 1 306 ? -7.525 -13.718 -10.018 1.00 80.75 306 ALA A O 1
ATOM 2212 N N . LEU A 1 307 ? -6.819 -13.580 -7.895 1.00 74.56 307 LEU A N 1
ATOM 2213 C CA . LEU A 1 307 ? -5.431 -13.285 -8.237 1.00 74.56 307 LEU A CA 1
ATOM 2214 C C . LEU A 1 307 ? -4.751 -14.467 -8.943 1.00 74.56 307 LEU A C 1
ATOM 2216 O O . LEU A 1 307 ? -4.038 -14.268 -9.924 1.00 74.56 307 LEU A O 1
ATOM 2220 N N . SER A 1 308 ? -5.008 -15.699 -8.493 1.00 76.62 308 SER A N 1
ATOM 2221 C CA . SER A 1 308 ? -4.507 -16.913 -9.149 1.00 76.62 308 SER A CA 1
ATOM 2222 C C . SER A 1 308 ? -5.022 -17.042 -10.589 1.00 76.62 308 SER A C 1
ATOM 2224 O O . SER A 1 308 ? -4.250 -17.385 -11.485 1.00 76.62 308 SER A O 1
ATOM 2226 N N . ALA A 1 309 ? -6.286 -16.677 -10.844 1.00 76.56 309 ALA A N 1
ATOM 2227 C CA . ALA A 1 309 ? -6.861 -16.661 -12.191 1.00 76.56 309 ALA A CA 1
ATOM 2228 C C . ALA A 1 309 ? -6.152 -15.658 -13.120 1.00 76.56 309 ALA A C 1
ATOM 2230 O O . ALA A 1 309 ? -5.861 -15.984 -14.269 1.00 76.56 309 ALA A O 1
ATOM 2231 N N . VAL A 1 310 ? -5.803 -14.470 -12.610 1.00 74.56 310 VAL A N 1
ATOM 2232 C CA . VAL A 1 310 ? -5.031 -13.458 -13.359 1.00 74.56 310 VAL A CA 1
ATOM 2233 C C . VAL A 1 310 ? -3.590 -13.920 -13.616 1.00 74.56 310 VAL A C 1
ATOM 2235 O O . VAL A 1 310 ? -3.015 -13.612 -14.656 1.00 74.56 310 VAL A O 1
ATOM 2238 N N . LEU A 1 311 ? -3.009 -14.704 -12.705 1.00 71.62 311 LEU A N 1
ATOM 2239 C CA . LEU A 1 311 ? -1.642 -15.237 -12.797 1.00 71.62 311 LEU A CA 1
ATOM 2240 C C . LEU A 1 311 ? -1.548 -16.576 -13.556 1.00 71.62 311 LEU A C 1
ATOM 2242 O O . LEU A 1 311 ? -0.575 -17.317 -13.382 1.00 71.62 311 LEU A O 1
ATOM 2246 N N . LEU A 1 312 ? -2.538 -16.901 -14.399 1.00 65.25 312 LEU A N 1
ATOM 2247 C CA . LEU A 1 312 ? -2.579 -18.134 -15.203 1.00 65.25 312 LEU A CA 1
ATOM 2248 C C . LEU A 1 312 ? -2.456 -19.418 -14.352 1.00 65.25 312 LEU A C 1
ATOM 2250 O O . LEU A 1 312 ? -1.882 -20.410 -14.799 1.00 65.25 312 LEU A O 1
ATOM 2254 N N . GLY A 1 313 ? -2.943 -19.399 -13.106 1.00 61.66 313 GLY A N 1
ATOM 2255 C CA . GLY A 1 313 ? -2.942 -20.553 -12.200 1.00 61.66 313 GLY A CA 1
ATOM 2256 C C . GLY A 1 313 ? -1.564 -20.980 -11.680 1.00 61.66 313 GLY A C 1
ATOM 2257 O O . GLY A 1 313 ? -1.437 -22.066 -11.121 1.00 61.66 313 GLY A O 1
ATOM 2258 N N . ARG A 1 314 ? -0.516 -20.159 -11.847 1.00 57.66 314 ARG A N 1
ATOM 2259 C CA . ARG A 1 314 ? 0.873 -20.538 -11.510 1.00 57.66 314 ARG A CA 1
ATOM 2260 C C . ARG A 1 314 ? 1.276 -20.320 -10.049 1.00 57.66 314 ARG A C 1
ATOM 2262 O O . ARG A 1 314 ? 2.417 -20.612 -9.701 1.00 57.66 314 ARG A O 1
ATOM 2269 N N . VAL A 1 315 ? 0.379 -19.822 -9.194 1.00 60.50 315 VAL A N 1
ATOM 2270 C CA . VAL A 1 315 ? 0.668 -19.605 -7.765 1.00 60.50 315 VAL A CA 1
ATOM 2271 C C . VAL A 1 315 ? -0.153 -20.574 -6.910 1.00 60.50 315 VAL A C 1
ATOM 2273 O O . VAL A 1 315 ? -1.384 -20.461 -6.898 1.00 60.50 315 VAL A O 1
ATOM 2276 N N . PRO A 1 316 ? 0.494 -21.522 -6.203 1.00 69.06 316 PRO A N 1
ATOM 2277 C CA . PRO A 1 316 ? -0.197 -22.436 -5.306 1.00 69.06 316 PRO A CA 1
ATOM 2278 C C . PRO A 1 316 ? -0.732 -21.688 -4.080 1.00 69.06 316 PRO A C 1
ATOM 2280 O O . PRO A 1 316 ? -0.076 -20.801 -3.534 1.00 69.06 316 PRO A O 1
ATOM 2283 N N . PHE A 1 317 ? -1.938 -22.052 -3.641 1.00 77.00 317 PHE A N 1
ATOM 2284 C CA . PHE A 1 317 ? -2.482 -21.571 -2.375 1.00 77.00 317 PHE A CA 1
ATOM 2285 C C . PHE A 1 317 ? -1.695 -22.186 -1.215 1.00 77.00 317 PHE A C 1
ATOM 2287 O O . PHE A 1 317 ? -1.693 -23.405 -1.045 1.00 77.00 317 PHE A O 1
ATOM 2294 N N . ASP A 1 318 ? -1.055 -21.340 -0.411 1.00 81.62 318 ASP A N 1
ATOM 2295 C CA . ASP A 1 318 ? -0.354 -21.773 0.792 1.00 81.62 318 ASP A CA 1
ATOM 2296 C C . ASP A 1 318 ? -1.284 -21.735 2.014 1.00 81.62 318 ASP A C 1
ATOM 2298 O O . ASP A 1 318 ? -1.519 -20.693 2.639 1.00 81.62 318 ASP A O 1
ATOM 2302 N N . ALA A 1 319 ? -1.808 -22.911 2.362 1.00 85.31 319 ALA A N 1
ATOM 2303 C CA . ALA A 1 319 ? -2.671 -23.094 3.521 1.00 85.31 319 ALA A CA 1
ATOM 2304 C C . ALA A 1 319 ? -1.961 -22.785 4.850 1.00 85.31 319 ALA A C 1
ATOM 2306 O O . ALA A 1 319 ? -2.613 -22.314 5.784 1.00 85.31 319 ALA A O 1
ATOM 2307 N N . ALA A 1 320 ? -0.644 -23.003 4.943 1.00 87.88 320 ALA A N 1
ATOM 2308 C CA . ALA A 1 320 ? 0.110 -22.749 6.168 1.00 87.88 320 ALA A CA 1
ATOM 2309 C C . ALA A 1 320 ? 0.219 -21.242 6.442 1.00 87.88 320 ALA A C 1
ATOM 2311 O O . ALA A 1 320 ? -0.022 -20.794 7.567 1.00 87.88 320 ALA A O 1
ATOM 2312 N N . THR A 1 321 ? 0.477 -20.438 5.408 1.00 84.06 321 THR A N 1
ATOM 2313 C CA . THR A 1 321 ? 0.486 -18.971 5.528 1.00 84.06 321 THR A CA 1
ATOM 2314 C C . THR A 1 321 ? -0.893 -18.426 5.924 1.00 84.06 321 THR A C 1
ATOM 2316 O O . THR A 1 321 ? -0.999 -17.587 6.820 1.00 84.06 321 THR A O 1
ATOM 2319 N N . PHE A 1 322 ? -1.980 -18.944 5.341 1.00 84.00 322 PHE A N 1
ATOM 2320 C CA . PHE A 1 322 ? -3.336 -18.535 5.736 1.00 84.00 322 PHE A CA 1
ATOM 2321 C C . PHE A 1 322 ? -3.679 -18.923 7.183 1.00 84.00 322 PHE A C 1
ATOM 2323 O O . PHE A 1 322 ? -4.254 -18.120 7.925 1.00 84.00 322 PHE A O 1
ATOM 2330 N N . ALA A 1 323 ? -3.314 -20.136 7.608 1.00 88.44 323 ALA A N 1
ATOM 2331 C CA . ALA A 1 323 ? -3.569 -20.620 8.962 1.00 88.44 323 ALA A CA 1
ATOM 2332 C C . ALA A 1 323 ? -2.791 -19.817 10.015 1.00 88.44 323 ALA A C 1
ATOM 2334 O O . ALA A 1 323 ? -3.366 -19.398 11.020 1.00 88.44 323 ALA A O 1
ATOM 2335 N N . THR A 1 324 ? -1.508 -19.543 9.764 1.00 88.31 324 THR A N 1
ATOM 2336 C CA . THR A 1 324 ? -0.659 -18.747 10.666 1.00 88.31 324 THR A CA 1
ATOM 2337 C C . THR A 1 324 ? -1.151 -17.306 10.791 1.00 88.31 324 THR A C 1
ATOM 2339 O O . THR A 1 324 ? -1.265 -16.806 11.911 1.00 88.31 324 THR A O 1
ATOM 2342 N N . ALA A 1 325 ? -1.543 -16.661 9.687 1.00 85.81 325 ALA A N 1
ATOM 2343 C CA . ALA A 1 325 ? -2.139 -15.324 9.716 1.00 85.81 325 ALA A CA 1
ATOM 2344 C C . ALA A 1 325 ? -3.453 -15.291 10.520 1.00 85.81 325 ALA A C 1
ATOM 2346 O O . ALA A 1 325 ? -3.653 -14.415 11.364 1.00 85.81 325 ALA A O 1
ATOM 2347 N N . THR A 1 326 ? -4.328 -16.279 10.313 1.00 89.50 326 THR A N 1
ATOM 2348 C CA . THR A 1 326 ? -5.607 -16.401 11.036 1.00 89.50 326 THR A CA 1
ATOM 2349 C C . THR A 1 326 ? -5.382 -16.604 12.537 1.00 89.50 326 THR A C 1
ATOM 2351 O O . THR A 1 326 ? -6.023 -15.942 13.355 1.00 89.50 326 THR A O 1
ATOM 2354 N N . ALA A 1 327 ? -4.438 -17.473 12.912 1.00 90.50 327 ALA A N 1
ATOM 2355 C CA . ALA A 1 327 ? -4.080 -17.719 14.307 1.00 90.50 327 ALA A CA 1
ATOM 2356 C C . ALA A 1 327 ? -3.484 -16.471 14.978 1.00 90.50 327 ALA A C 1
ATOM 2358 O O . ALA A 1 327 ? -3.868 -16.133 16.099 1.00 90.50 327 ALA A O 1
ATOM 2359 N N . ALA A 1 328 ? -2.604 -15.746 14.281 1.00 88.31 328 ALA A N 1
ATOM 2360 C CA . ALA A 1 328 ? -2.024 -14.502 14.779 1.00 88.31 328 ALA A CA 1
ATOM 2361 C C . ALA A 1 328 ? -3.099 -13.428 15.026 1.00 88.31 328 ALA A C 1
ATOM 2363 O O . ALA A 1 328 ? -3.111 -12.798 16.087 1.00 88.31 328 ALA A O 1
ATOM 2364 N N . LEU A 1 329 ? -4.045 -13.251 14.094 1.00 87.81 329 LEU A N 1
ATOM 2365 C CA . LEU A 1 329 ? -5.173 -12.325 14.258 1.00 87.81 329 LEU A CA 1
ATOM 2366 C C . LEU A 1 329 ? -6.088 -12.725 15.425 1.00 87.81 329 LEU A C 1
ATOM 2368 O O . LEU A 1 329 ? -6.485 -11.864 16.211 1.00 87.81 329 LEU A O 1
ATOM 2372 N N . ALA A 1 330 ? -6.381 -14.020 15.582 1.00 89.56 330 ALA A N 1
ATOM 2373 C CA . ALA A 1 330 ? -7.175 -14.529 16.698 1.00 89.56 330 ALA A CA 1
ATOM 2374 C C . ALA A 1 330 ? -6.502 -14.249 18.053 1.00 89.56 330 ALA A C 1
ATOM 2376 O O . ALA A 1 330 ? -7.134 -13.698 18.957 1.00 89.56 330 ALA A O 1
ATOM 2377 N N . ALA A 1 331 ? -5.210 -14.570 18.178 1.00 89.56 331 ALA A N 1
ATOM 2378 C CA . ALA A 1 331 ? -4.430 -14.324 19.390 1.00 89.56 331 ALA A CA 1
ATOM 2379 C C . ALA A 1 331 ? -4.396 -12.829 19.735 1.00 89.56 331 ALA A C 1
ATOM 2381 O O . ALA A 1 331 ? -4.633 -12.432 20.875 1.00 89.56 331 ALA A O 1
ATOM 2382 N N . THR A 1 332 ? -4.188 -11.990 18.724 1.00 86.81 332 THR A N 1
ATOM 2383 C CA . THR A 1 332 ? -4.144 -10.537 18.875 1.00 86.81 332 THR A CA 1
ATOM 2384 C C . THR A 1 332 ? -5.473 -9.965 19.369 1.00 86.81 332 THR A C 1
ATOM 2386 O O . THR A 1 332 ? -5.494 -9.149 20.292 1.00 86.81 332 THR A O 1
ATOM 2389 N N . ALA A 1 333 ? -6.595 -10.414 18.802 1.00 85.94 333 ALA A N 1
ATOM 2390 C CA . ALA A 1 333 ? -7.923 -9.980 19.224 1.00 85.94 333 ALA A CA 1
ATOM 2391 C C . ALA A 1 333 ? -8.233 -10.391 20.674 1.00 85.94 333 ALA A C 1
ATOM 2393 O O . ALA A 1 333 ? -8.819 -9.612 21.426 1.00 85.94 333 ALA A O 1
ATOM 2394 N N . LEU A 1 334 ? -7.803 -11.587 21.091 1.00 87.56 334 LEU A N 1
ATOM 2395 C CA . LEU A 1 334 ? -7.960 -12.061 22.468 1.00 87.56 334 LEU A CA 1
ATOM 2396 C C . LEU A 1 334 ? -7.145 -11.227 23.459 1.00 87.56 334 LEU A C 1
ATOM 2398 O O . LEU A 1 334 ? -7.680 -10.799 24.481 1.00 87.56 334 LEU A O 1
ATOM 2402 N N . VAL A 1 335 ? -5.883 -10.932 23.133 1.00 87.44 335 VAL A N 1
ATOM 2403 C CA . VAL A 1 335 ? -5.026 -10.062 23.952 1.00 87.44 335 VAL A CA 1
ATOM 2404 C C . VAL A 1 335 ? -5.632 -8.660 24.067 1.00 87.44 335 VAL A C 1
ATOM 2406 O O . VAL A 1 335 ? -5.728 -8.116 25.169 1.00 87.44 335 VAL A O 1
ATOM 2409 N N . ALA A 1 336 ? -6.113 -8.097 22.955 1.00 84.38 336 ALA A N 1
ATOM 2410 C CA . ALA A 1 336 ? -6.760 -6.786 22.934 1.00 84.38 336 ALA A CA 1
ATOM 2411 C C . ALA A 1 336 ? -8.037 -6.746 23.792 1.00 84.38 336 ALA A C 1
ATOM 2413 O O . ALA A 1 336 ? -8.279 -5.763 24.493 1.00 84.38 336 ALA A O 1
ATOM 2414 N N . ALA A 1 337 ? -8.838 -7.817 23.774 1.00 84.50 337 ALA A N 1
ATOM 2415 C CA . ALA A 1 337 ? -10.060 -7.934 24.569 1.00 84.50 337 ALA A CA 1
ATOM 2416 C C . ALA A 1 337 ? -9.794 -8.218 26.059 1.00 84.50 337 ALA A C 1
ATOM 2418 O O . ALA A 1 337 ? -10.638 -7.910 26.904 1.00 84.50 337 ALA A O 1
ATOM 2419 N N . TYR A 1 338 ? -8.631 -8.777 26.405 1.00 85.88 338 TYR A N 1
ATOM 2420 C CA . TYR A 1 338 ? -8.307 -9.174 27.778 1.00 85.88 338 TYR A CA 1
ATOM 2421 C C . TYR A 1 338 ? -8.150 -7.988 28.721 1.00 85.88 338 TYR A C 1
ATOM 2423 O O . TYR A 1 338 ? -8.654 -8.015 29.844 1.00 85.88 338 TYR A O 1
ATOM 2431 N N . VAL A 1 339 ? -7.519 -6.912 28.256 1.00 84.31 339 VAL A N 1
ATOM 2432 C CA . VAL A 1 339 ? -7.321 -5.698 29.059 1.00 84.31 339 VAL A CA 1
ATOM 2433 C C . VAL A 1 339 ? -8.650 -5.061 29.508 1.00 84.31 339 VAL A C 1
ATOM 2435 O O . VAL A 1 339 ? -8.817 -4.866 30.716 1.00 84.31 339 VAL A O 1
ATOM 2438 N N . PRO A 1 340 ? -9.618 -4.750 28.618 1.00 78.75 340 PRO A N 1
ATOM 2439 C CA . PRO A 1 340 ? -10.900 -4.188 29.037 1.00 78.75 340 PRO A CA 1
ATOM 2440 C C . PRO A 1 340 ? -11.736 -5.182 29.857 1.00 78.75 340 PRO A C 1
ATOM 2442 O O . PRO A 1 340 ? -12.389 -4.762 30.810 1.00 78.75 340 PRO A O 1
ATOM 2445 N N . ALA A 1 341 ? -11.664 -6.487 29.569 1.00 81.69 341 ALA A N 1
ATOM 2446 C CA . ALA A 1 341 ? -12.344 -7.508 30.370 1.00 81.69 341 ALA A CA 1
ATOM 2447 C C . ALA A 1 341 ? -11.810 -7.561 31.813 1.00 81.69 341 ALA A C 1
ATOM 2449 O O . ALA A 1 341 ? -12.588 -7.589 32.762 1.00 81.69 341 ALA A O 1
ATOM 2450 N N . ARG A 1 342 ? -10.486 -7.482 31.999 1.00 82.19 342 ARG A N 1
ATOM 2451 C CA . ARG A 1 342 ? -9.871 -7.414 33.331 1.00 82.19 342 ARG A CA 1
ATOM 2452 C C . ARG A 1 342 ? -10.209 -6.109 34.050 1.00 82.19 342 ARG A C 1
ATOM 2454 O O . ARG A 1 342 ? -10.427 -6.126 35.256 1.00 82.19 342 ARG A O 1
ATOM 2461 N N . ARG A 1 343 ? -10.280 -4.981 33.334 1.00 78.38 343 ARG A N 1
ATOM 2462 C CA . ARG A 1 343 ? -10.701 -3.697 33.924 1.00 78.38 343 ARG A CA 1
ATOM 2463 C C . ARG A 1 343 ? -12.135 -3.729 34.447 1.00 78.38 343 ARG A C 1
ATOM 2465 O O . ARG A 1 343 ? -12.392 -3.109 35.471 1.00 78.38 343 ARG A O 1
ATOM 2472 N N . ALA A 1 344 ? -13.031 -4.478 33.807 1.00 76.12 344 ALA A N 1
ATOM 2473 C CA . ALA A 1 344 ? -14.401 -4.657 34.290 1.00 76.12 344 ALA A CA 1
ATOM 2474 C C . ALA A 1 344 ? -14.469 -5.305 35.687 1.00 76.12 344 ALA A C 1
ATOM 2476 O O . ALA A 1 344 ? -15.412 -5.057 36.428 1.00 76.12 344 ALA A O 1
ATOM 2477 N N . LEU A 1 345 ? -13.459 -6.099 36.062 1.00 77.00 345 LEU A N 1
ATOM 2478 C CA . LEU A 1 345 ? -13.372 -6.752 37.374 1.00 77.00 345 LEU A CA 1
ATOM 2479 C C . LEU A 1 345 ? -12.971 -5.794 38.503 1.00 77.00 345 LEU A C 1
ATOM 2481 O O . LEU A 1 345 ? -13.184 -6.105 39.667 1.00 77.00 345 LEU A O 1
ATOM 2485 N N . ALA A 1 346 ? -12.372 -4.646 38.175 1.00 71.56 346 ALA A N 1
ATOM 2486 C CA . ALA A 1 346 ? -11.945 -3.647 39.157 1.00 71.56 346 ALA A CA 1
ATOM 2487 C C . ALA A 1 346 ? -13.078 -2.687 39.566 1.00 71.56 346 ALA A C 1
ATOM 2489 O O . ALA A 1 346 ? -12.842 -1.722 40.293 1.00 71.56 346 ALA A O 1
ATOM 2490 N N . VAL A 1 347 ? -14.292 -2.913 39.060 1.00 67.88 347 VAL A N 1
ATOM 2491 C CA . VAL A 1 347 ? -15.464 -2.094 39.356 1.00 67.88 347 VAL A CA 1
ATOM 2492 C C . VAL A 1 347 ? -16.000 -2.483 40.732 1.00 67.88 347 VAL A C 1
ATOM 2494 O O . VAL A 1 347 ? -16.482 -3.594 40.925 1.00 67.88 347 VAL A O 1
ATOM 2497 N N . ASP A 1 348 ? -15.908 -1.556 41.684 1.00 69.81 348 ASP A N 1
ATOM 2498 C CA . ASP A 1 348 ? -16.422 -1.738 43.040 1.00 69.81 348 ASP A CA 1
ATOM 2499 C C . ASP A 1 348 ? -17.962 -1.610 43.046 1.00 69.81 348 ASP A C 1
ATOM 2501 O O . ASP A 1 348 ? -18.482 -0.516 42.778 1.00 69.81 348 ASP A O 1
ATOM 2505 N N . PRO A 1 349 ? -18.713 -2.691 43.341 1.00 65.94 349 PRO A N 1
ATOM 2506 C CA . PRO A 1 349 ? -20.175 -2.6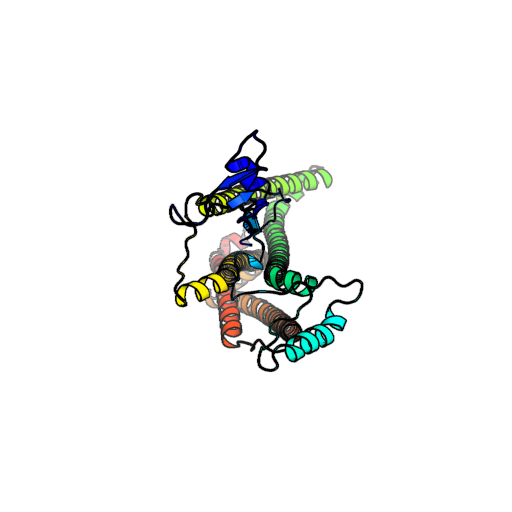79 43.304 1.00 65.94 349 PRO A CA 1
ATOM 2507 C C . PRO A 1 349 ? -20.777 -1.648 44.270 1.00 65.94 349 PRO A C 1
ATOM 2509 O O . PRO A 1 349 ? -21.807 -1.049 43.960 1.00 65.94 349 PRO A O 1
ATOM 2512 N N . ALA A 1 350 ? -20.107 -1.361 45.393 1.00 66.19 350 ALA A N 1
ATOM 2513 C CA . ALA A 1 350 ? -20.582 -0.385 46.371 1.00 66.19 350 ALA A CA 1
ATOM 2514 C C . ALA A 1 350 ? -20.498 1.066 45.867 1.00 66.19 350 ALA A C 1
ATOM 2516 O O . ALA A 1 350 ? -21.270 1.917 46.310 1.00 66.19 350 ALA A O 1
ATOM 2517 N N . ARG A 1 351 ? -19.575 1.366 44.940 1.00 67.31 351 ARG A N 1
ATOM 2518 C CA . ARG A 1 351 ? -19.486 2.687 44.294 1.00 67.31 351 ARG A CA 1
ATOM 2519 C C . ARG A 1 351 ? -20.506 2.849 43.175 1.00 67.31 351 ARG A C 1
ATOM 2521 O O . ARG A 1 351 ? -21.071 3.926 43.046 1.00 67.31 351 ARG A O 1
ATOM 2528 N N . VAL A 1 352 ? -20.745 1.792 42.398 1.00 62.00 352 VAL A N 1
ATOM 2529 C CA . VAL A 1 352 ? -21.690 1.811 41.268 1.00 62.00 352 VAL A CA 1
ATOM 2530 C C . VAL A 1 352 ? -23.135 2.006 41.735 1.00 62.00 352 VAL A C 1
ATOM 2532 O O . VAL A 1 352 ? -23.879 2.744 41.102 1.00 62.00 352 VAL A O 1
ATOM 2535 N N . LEU A 1 353 ? -23.518 1.405 42.864 1.00 62.38 353 LEU A N 1
ATOM 2536 C CA . LEU A 1 353 ? -24.869 1.527 43.431 1.00 62.38 353 LEU A CA 1
ATOM 2537 C C . LEU A 1 353 ? -25.133 2.859 44.162 1.00 62.38 353 LEU A C 1
ATOM 2539 O O . LEU A 1 353 ? -26.272 3.130 44.513 1.00 62.38 353 LEU A O 1
ATOM 2543 N N . ARG A 1 354 ? -24.102 3.678 44.424 1.00 60.72 354 ARG A N 1
ATOM 2544 C CA . ARG A 1 354 ? -24.233 5.001 45.078 1.00 60.72 354 ARG A CA 1
ATOM 2545 C C . ARG A 1 354 ? -24.184 6.182 44.108 1.00 60.72 354 ARG A C 1
ATOM 2547 O O . ARG A 1 354 ? -24.279 7.320 44.551 1.00 60.72 354 ARG A O 1
ATOM 2554 N N . SER A 1 355 ? -23.921 5.934 42.826 1.00 59.53 355 SER A N 1
ATOM 2555 C CA . SER A 1 355 ? -23.836 6.978 41.795 1.00 59.53 355 SER A CA 1
ATOM 2556 C C . SER A 1 355 ? -25.168 7.268 41.088 1.00 59.53 355 SER A C 1
ATOM 2558 O O . SER A 1 355 ? -25.168 8.006 40.105 1.00 59.53 355 SER A O 1
ATOM 2560 N N . GLU A 1 356 ? -26.265 6.691 41.580 1.00 48.66 356 GLU A N 1
ATOM 2561 C CA . GLU A 1 356 ? -27.659 7.073 41.302 1.00 48.66 356 GLU A CA 1
ATOM 2562 C C . GLU A 1 356 ? -28.210 7.873 42.486 1.00 48.66 356 GLU A C 1
ATOM 2564 O O . GLU A 1 356 ? -28.923 8.868 42.230 1.00 48.66 356 GLU A O 1
#